Protein AF-A0A5B0PE51-F1 (afdb_monomer)

pLDDT: mean 70.7, std 23.45, range [30.67, 98.06]

Secondary structure (DSSP, 8-state):
--------------PPPPP---------------SPPPPPPPPPPPPTT---PPPPP-----------------------S------HHHHHHHTT---HHHHHHHHHHHHHHHHHHHHHHHHHHHHHHHHHHHHHHHHHHHHHHHHHHHHHHHHHHHHHHHHHHHHHHHHHHHHHHHTTSS--------PPPPP-TT----S-GGGHHHHHHHHHHHHHHHGGG-SSHHHHHHHHHTT-S-TTPPTT---HHHHHHHHHHHHHHHTTT--TTT-TTTSPP-SGGG-

Organism: NCBI:txid56615

Foldseek 3Di:
DDDDDDDPDPPPPDDDDDDPDDDDPPPDPDPPPDDDDDDDDDDDDDPPPDDDDDDDDDDDDDPDDDDDDDDDDDDDDDDDDDDDPCPPVNVCVVVVVDVVVVVVVVVVVVVVVVVVVVVVVVVVVVVVVVVVCVVVVVVVVVVVVVVVVVVVVVVVVVVVVVVVVVVVVVVVVVVVVVVPPDDDPPPLQQDLPDDDLQAADQPDPVCVVVNVVVLVVSCVVRVSSHPDLLSSVVSSLCRNADNPGHRPPDGPSNVVVLVQQLVQCVVVVHHSVPCNPPDDRPDPVSD

Mean predicted aligned error: 23.19 Å

Sequence (287 aa):
MSDSLSLLISTRMRLPSPTPTPPAQFLSPRPNYLLPSPSLPPLSPLPNDFQPRPIPPMSPTLLAAAMPYHSIPDTPNIIPATACDDGVSSLISHLGIENQSLNDTILSHAQKIANLEIQQRRYLKLFNDLKTLLPLSSEFMKVKTDANDQFLQLRNVIDSVNNSTNSRLDCVEGFVNHSITHLPVQPKSFWDPPYLSHIYFSGILSKTKEFCFSMRHSLEMHGENFLNKKRKVMWIAGYFRKPDGKLGDNCASYVWWRGLMAKNAHHQNLDPNTALSKAPFLLDELI

Solvent-accessible surface area (backbone atoms only — not comparable to full-atom values): 18560 Å² total; per-residue (Å²): 136,89,82,83,86,77,82,81,73,81,78,78,78,76,73,83,76,84,72,90,69,74,84,75,80,76,80,68,86,71,82,77,90,82,74,84,77,86,81,74,82,80,78,79,82,77,72,97,77,80,72,89,74,86,81,80,90,80,81,88,79,88,84,85,79,90,82,82,92,84,88,83,90,84,85,90,88,88,85,84,84,90,74,82,88,57,49,73,71,53,48,41,58,74,68,62,67,67,61,57,70,54,54,53,49,50,52,52,49,52,53,51,49,54,52,49,53,54,50,51,54,50,52,52,50,53,51,52,53,52,59,68,46,52,62,52,55,53,52,51,52,49,54,54,50,53,52,52,51,51,52,51,50,50,49,54,50,51,52,50,52,50,53,53,49,50,55,53,48,53,53,52,50,48,55,55,53,66,63,67,76,56,82,85,72,76,74,77,76,54,47,80,70,84,83,59,80,90,59,51,37,38,58,55,75,88,49,47,65,60,44,54,50,54,50,50,53,52,43,68,78,41,52,86,24,47,87,44,70,66,55,49,54,54,57,58,56,66,29,23,12,43,91,93,48,52,82,80,38,95,27,60,34,32,52,51,51,52,53,52,48,32,53,44,18,54,79,67,78,38,56,51,89,77,36,77,78,83,61,81,77,78,42,75,94,69,101

Structure (mmCIF, N/CA/C/O backbone):
data_AF-A0A5B0PE51-F1
#
_entry.id   AF-A0A5B0PE51-F1
#
loop_
_atom_site.group_PDB
_atom_site.id
_atom_site.type_symbol
_atom_site.label_atom_id
_atom_site.label_alt_id
_atom_site.label_comp_id
_atom_site.label_asym_id
_atom_site.label_entity_id
_atom_site.label_seq_id
_atom_site.pdbx_PDB_ins_code
_atom_site.Cartn_x
_atom_site.Cartn_y
_atom_site.Cartn_z
_atom_site.occupancy
_atom_site.B_iso_or_equiv
_atom_site.auth_seq_id
_atom_site.auth_comp_id
_atom_site.auth_asym_id
_atom_site.auth_atom_id
_atom_site.pdbx_PDB_model_num
ATOM 1 N N . MET A 1 1 ? 13.606 54.094 -26.748 1.00 39.97 1 MET A N 1
ATOM 2 C CA . MET A 1 1 ? 12.738 53.858 -25.580 1.00 39.97 1 MET A CA 1
ATOM 3 C C . MET A 1 1 ? 13.227 52.582 -24.940 1.00 39.97 1 MET A C 1
ATOM 5 O O . MET A 1 1 ? 13.068 51.510 -25.508 1.00 39.97 1 MET A O 1
ATOM 9 N N . SER A 1 2 ? 13.992 52.763 -23.872 1.00 39.47 2 SER A N 1
ATOM 10 C CA . SER A 1 2 ? 14.442 51.707 -22.975 1.00 39.47 2 SER A CA 1
ATOM 11 C C . SER A 1 2 ? 13.236 51.135 -22.238 1.00 39.47 2 SER A C 1
ATOM 13 O O . SER A 1 2 ? 12.313 51.894 -21.968 1.00 39.47 2 SER A O 1
ATOM 15 N N . ASP A 1 3 ? 13.235 49.827 -21.974 1.00 32.88 3 ASP A N 1
ATOM 16 C CA . ASP A 1 3 ? 13.020 49.275 -20.627 1.00 32.88 3 ASP A CA 1
ATOM 17 C C . ASP A 1 3 ? 13.125 47.740 -20.648 1.00 32.88 3 ASP A C 1
ATOM 19 O O . ASP A 1 3 ? 12.214 46.996 -20.997 1.00 32.88 3 ASP A O 1
ATOM 23 N N . SER A 1 4 ? 14.349 47.303 -20.353 1.00 33.56 4 SER A N 1
ATOM 24 C CA . SER A 1 4 ? 14.740 46.291 -19.371 1.00 33.56 4 SER A CA 1
ATOM 25 C C . SER A 1 4 ? 13.684 45.291 -18.874 1.00 33.56 4 SER A C 1
ATOM 27 O O . SER A 1 4 ? 12.821 45.600 -18.056 1.00 33.56 4 SER A O 1
ATOM 29 N N . LEU A 1 5 ? 13.887 44.030 -19.262 1.00 33.12 5 LEU A N 1
ATOM 30 C CA . LEU A 1 5 ? 13.365 42.842 -18.588 1.00 33.12 5 LEU A CA 1
ATOM 31 C C . LEU A 1 5 ? 14.063 42.661 -17.231 1.00 33.12 5 LEU A C 1
ATOM 33 O O . LEU A 1 5 ? 15.238 42.296 -17.165 1.00 33.12 5 LEU A O 1
ATOM 37 N N . SER A 1 6 ? 13.329 42.894 -16.147 1.00 34.00 6 SER A N 1
ATOM 38 C CA . SER A 1 6 ? 13.773 42.614 -14.781 1.00 34.00 6 SER A CA 1
ATOM 39 C C . SER A 1 6 ? 13.574 41.134 -14.445 1.00 34.00 6 SER A C 1
ATOM 41 O O . SER A 1 6 ? 12.453 40.626 -14.432 1.00 34.00 6 SER A O 1
ATOM 43 N N . LEU A 1 7 ? 14.683 40.453 -14.146 1.00 35.12 7 LEU A N 1
ATOM 44 C CA . LEU A 1 7 ? 14.741 39.129 -13.528 1.00 35.12 7 LEU A CA 1
ATOM 45 C C . LEU A 1 7 ? 13.942 39.103 -12.214 1.00 35.12 7 LEU A C 1
ATOM 47 O O . LEU A 1 7 ? 14.343 39.714 -11.225 1.00 35.12 7 LEU A O 1
ATOM 51 N N . LEU A 1 8 ? 12.858 38.326 -12.171 1.00 38.19 8 LEU A N 1
ATOM 52 C CA . LEU A 1 8 ? 12.248 37.895 -10.913 1.00 38.19 8 LEU A CA 1
ATOM 53 C C . LEU A 1 8 ? 13.115 36.787 -10.308 1.00 38.19 8 LEU A C 1
ATOM 55 O O . LEU A 1 8 ? 12.949 35.598 -10.573 1.00 38.19 8 LEU A O 1
ATOM 59 N N . ILE A 1 9 ? 14.081 37.221 -9.504 1.00 36.12 9 ILE A N 1
ATOM 60 C CA . ILE A 1 9 ? 14.819 36.387 -8.563 1.00 36.12 9 ILE A CA 1
ATOM 61 C C . ILE A 1 9 ? 13.781 35.762 -7.625 1.00 36.12 9 ILE A C 1
ATOM 63 O O . ILE A 1 9 ? 13.123 36.458 -6.855 1.00 36.12 9 ILE A O 1
ATOM 67 N N . SER A 1 10 ? 13.611 34.443 -7.717 1.00 34.19 10 SER A N 1
ATOM 68 C CA . SER A 1 10 ? 12.825 33.676 -6.756 1.00 34.19 10 SER A CA 1
ATOM 69 C C . SER A 1 10 ? 13.518 33.767 -5.398 1.00 34.19 10 SER A C 1
ATOM 71 O O . SER A 1 10 ? 14.565 33.159 -5.162 1.00 34.19 10 SER A O 1
ATOM 73 N N . THR A 1 11 ? 12.968 34.604 -4.522 1.00 39.28 11 THR A N 1
ATOM 74 C CA . THR A 1 11 ? 13.413 34.771 -3.143 1.00 39.28 11 THR A CA 1
ATOM 75 C C . THR A 1 11 ? 13.276 33.439 -2.415 1.00 39.28 11 THR A C 1
ATOM 77 O O . THR A 1 11 ? 12.193 33.031 -2.000 1.00 39.28 11 THR A O 1
ATOM 80 N N . ARG A 1 12 ? 14.409 32.756 -2.258 1.00 39.47 12 ARG A N 1
ATOM 81 C CA . ARG A 1 12 ? 14.604 31.619 -1.361 1.00 39.47 12 ARG A CA 1
ATOM 82 C C . ARG A 1 12 ? 14.190 32.035 0.053 1.00 39.47 12 ARG A C 1
ATOM 84 O O . ARG A 1 12 ? 14.967 32.679 0.754 1.00 39.47 12 ARG A O 1
ATOM 91 N N . MET A 1 13 ? 12.989 31.658 0.492 1.00 34.41 13 MET A N 1
ATOM 92 C CA . MET A 1 13 ? 12.668 31.671 1.919 1.00 34.41 13 MET A CA 1
ATOM 93 C C . MET A 1 13 ? 13.521 30.600 2.597 1.00 34.41 13 MET A C 1
ATOM 95 O O . MET A 1 13 ? 13.269 29.401 2.496 1.00 34.41 13 MET A O 1
ATOM 99 N N . ARG A 1 14 ? 14.594 31.051 3.242 1.00 36.94 14 ARG A N 1
ATOM 100 C CA . ARG A 1 14 ? 15.437 30.238 4.108 1.00 36.94 14 ARG A CA 1
ATOM 101 C C . ARG A 1 14 ? 14.642 29.992 5.391 1.00 36.94 14 ARG A C 1
ATOM 103 O O . ARG A 1 14 ? 14.543 30.887 6.225 1.00 36.94 14 ARG A O 1
ATOM 110 N N . LEU A 1 15 ? 14.040 28.810 5.521 1.00 40.59 15 LEU A N 1
ATOM 111 C CA . LEU A 1 15 ? 13.520 28.365 6.813 1.00 40.59 15 LEU A CA 1
ATOM 112 C C . LEU A 1 15 ? 14.680 28.329 7.825 1.00 40.59 15 LEU A C 1
ATOM 114 O O . LEU A 1 15 ? 15.774 27.877 7.466 1.00 40.59 15 LEU A O 1
ATOM 118 N N . PRO A 1 16 ? 14.483 28.817 9.061 1.00 38.09 16 PRO A N 1
ATOM 119 C CA . PRO A 1 16 ? 15.497 28.713 10.095 1.00 38.09 16 PRO A CA 1
ATOM 120 C C . PRO A 1 16 ? 15.743 27.235 10.411 1.00 38.09 16 PRO A C 1
ATOM 122 O O . PRO A 1 16 ? 14.822 26.477 10.707 1.00 38.09 16 PRO A O 1
ATOM 125 N N . SER A 1 17 ? 17.006 26.831 10.318 1.00 40.47 17 SER A N 1
ATOM 126 C CA . SER A 1 17 ? 17.513 25.546 10.793 1.00 40.47 17 SER A CA 1
ATOM 127 C C . SER A 1 17 ? 17.199 25.371 12.286 1.00 40.47 17 SER A C 1
ATOM 129 O O . SER A 1 17 ? 17.405 26.325 13.042 1.00 40.47 17 SER A O 1
ATOM 131 N N . PRO A 1 18 ? 16.738 24.191 12.740 1.00 40.00 18 PRO A N 1
ATOM 132 C CA . PRO A 1 18 ? 16.485 23.965 14.153 1.00 40.00 18 PRO A CA 1
ATOM 133 C C . PRO A 1 18 ? 17.814 23.938 14.912 1.00 40.00 18 PRO A C 1
ATOM 135 O O . PRO A 1 18 ? 18.681 23.098 14.674 1.00 40.00 18 PRO A O 1
ATOM 138 N N . THR A 1 19 ? 17.978 24.888 15.825 1.00 43.47 19 THR A N 1
ATOM 139 C CA . THR A 1 19 ? 19.047 24.911 16.824 1.00 43.47 19 THR A CA 1
ATOM 140 C C . THR A 1 19 ? 18.985 23.622 17.656 1.00 43.47 19 THR A C 1
ATOM 142 O O . THR A 1 19 ? 17.884 23.242 18.072 1.00 43.47 19 THR A O 1
ATOM 145 N N . PRO A 1 20 ? 20.114 22.945 17.948 1.00 39.53 20 PRO A N 1
ATOM 146 C CA . PRO A 1 20 ? 20.117 21.796 18.843 1.00 39.53 20 PRO A CA 1
ATOM 147 C C . PRO A 1 20 ? 19.716 22.285 20.232 1.00 39.53 20 PRO A C 1
ATOM 149 O O . PRO A 1 20 ? 20.480 22.938 20.942 1.00 39.53 20 PRO A O 1
ATOM 152 N N . THR A 1 21 ? 18.463 22.034 20.584 1.00 42.31 21 THR A N 1
ATOM 153 C CA . THR A 1 21 ? 17.929 22.368 21.898 1.00 42.31 21 THR A CA 1
ATOM 154 C C . THR A 1 21 ? 18.404 21.263 22.844 1.00 42.31 21 THR A C 1
ATOM 156 O O . THR A 1 21 ? 18.229 20.089 22.506 1.00 42.31 21 THR A O 1
ATOM 159 N N . PRO A 1 22 ? 19.030 21.574 23.995 1.00 45.19 22 PRO A N 1
ATOM 160 C CA . PRO A 1 22 ? 19.319 20.552 24.997 1.00 45.19 22 PRO A CA 1
ATOM 161 C C . PRO A 1 22 ? 17.998 19.887 25.411 1.00 45.19 22 PRO A C 1
ATOM 163 O O . PRO A 1 22 ? 16.952 20.538 25.324 1.00 45.19 22 PRO A O 1
ATOM 166 N N . PRO A 1 23 ? 18.005 18.606 25.823 1.00 39.94 23 PRO A N 1
ATOM 167 C CA . PRO A 1 23 ? 16.773 17.873 26.064 1.00 39.94 23 PRO A CA 1
ATOM 168 C C . PRO A 1 23 ? 15.952 18.621 27.110 1.00 39.94 23 PRO A C 1
ATOM 170 O O . PRO A 1 23 ? 16.340 18.717 28.276 1.00 39.94 23 PRO A O 1
ATOM 173 N N . ALA A 1 24 ? 14.825 19.182 26.670 1.00 36.84 24 ALA A N 1
ATOM 174 C CA . ALA A 1 24 ? 13.817 19.705 27.562 1.00 36.84 24 ALA A CA 1
ATOM 175 C C . ALA A 1 24 ? 13.413 18.544 28.468 1.00 36.84 24 ALA A C 1
ATOM 177 O O . ALA A 1 24 ? 12.908 17.520 28.003 1.00 36.84 24 ALA A O 1
ATOM 178 N N . GLN A 1 25 ? 13.710 18.683 29.757 1.00 37.38 25 GLN A N 1
ATOM 179 C CA . GLN A 1 25 ? 13.225 17.783 30.784 1.00 37.38 25 GLN A CA 1
ATOM 180 C C . GLN A 1 25 ? 11.702 17.872 30.754 1.00 37.38 25 GLN A C 1
ATOM 182 O O . GLN A 1 25 ? 11.103 18.783 31.321 1.00 37.38 25 GLN A O 1
ATOM 187 N N . PHE A 1 26 ? 11.076 16.946 30.031 1.00 32.38 26 PHE A N 1
ATOM 188 C CA . PHE A 1 26 ? 9.655 16.702 30.151 1.00 32.38 26 PHE A CA 1
ATOM 189 C C . PHE A 1 26 ? 9.411 16.301 31.601 1.00 32.38 26 PHE A C 1
ATOM 191 O O . PHE A 1 26 ? 9.742 15.195 32.032 1.00 32.38 26 PHE A O 1
ATOM 198 N N . LEU A 1 27 ? 8.871 17.245 32.365 1.00 33.56 27 LEU A N 1
ATOM 199 C CA . LEU A 1 27 ? 8.273 17.003 33.663 1.00 33.56 27 LEU A CA 1
ATOM 200 C C . LEU A 1 27 ? 7.054 16.106 33.438 1.00 33.56 27 LEU A C 1
ATOM 202 O O . LEU A 1 27 ? 5.925 16.567 33.298 1.00 33.56 27 LEU A O 1
ATOM 206 N N . SER A 1 28 ? 7.297 14.800 33.373 1.00 32.69 28 SER A N 1
ATOM 207 C CA . SER A 1 28 ? 6.281 13.797 33.658 1.00 32.69 28 SER A CA 1
ATOM 208 C C . SER A 1 28 ? 5.688 14.111 35.034 1.00 32.69 28 SER A C 1
ATOM 210 O O . SER A 1 28 ? 6.459 14.312 35.980 1.00 32.69 28 SER A O 1
ATOM 212 N N . PRO A 1 29 ? 4.359 14.114 35.216 1.00 36.16 29 PRO A N 1
ATOM 213 C CA . PRO A 1 29 ? 3.800 14.139 36.551 1.00 36.16 29 PRO A CA 1
ATOM 214 C C . PRO A 1 29 ? 4.074 12.769 37.179 1.00 36.16 29 PRO A C 1
ATOM 216 O O . PRO A 1 29 ? 3.333 11.808 36.983 1.00 36.16 29 PRO A O 1
ATOM 219 N N . ARG A 1 30 ? 5.187 12.652 37.910 1.00 38.75 30 ARG A N 1
ATOM 220 C CA . ARG A 1 30 ? 5.352 11.591 38.906 1.00 38.75 30 ARG A CA 1
ATOM 221 C C . ARG A 1 30 ? 4.272 11.813 39.971 1.00 38.75 30 ARG A C 1
ATOM 223 O O . ARG A 1 30 ? 4.205 12.920 40.506 1.00 38.75 30 ARG A O 1
ATOM 230 N N . PRO A 1 31 ? 3.449 10.813 40.322 1.00 38.47 31 PRO A N 1
ATOM 231 C CA . PRO A 1 31 ? 2.614 10.928 41.504 1.00 38.47 31 PRO A CA 1
ATOM 232 C C . PRO A 1 31 ? 3.534 10.987 42.728 1.00 38.47 31 PRO A C 1
ATOM 234 O O . PRO A 1 31 ? 4.235 10.026 43.049 1.00 38.47 31 PRO A O 1
ATOM 237 N N . ASN A 1 32 ? 3.561 12.148 43.381 1.00 34.94 32 ASN A N 1
ATOM 238 C CA . ASN A 1 32 ? 4.137 12.318 44.707 1.00 34.94 32 ASN A CA 1
ATOM 239 C C . ASN A 1 32 ? 3.304 11.492 45.695 1.00 34.94 32 ASN A C 1
ATOM 241 O O . ASN A 1 32 ? 2.287 11.954 46.208 1.00 34.94 32 ASN A O 1
ATOM 245 N N . TYR A 1 33 ? 3.729 10.262 45.970 1.00 38.53 33 TYR A N 1
ATOM 246 C CA . TYR A 1 33 ? 3.332 9.555 47.182 1.00 38.53 33 TYR A CA 1
ATOM 247 C C . TYR A 1 33 ? 4.081 10.208 48.335 1.00 38.53 33 TYR A C 1
ATOM 249 O O . TYR A 1 33 ? 5.187 9.770 48.609 1.00 38.53 33 TYR A O 1
ATOM 257 N N . LEU A 1 34 ? 3.559 11.305 48.894 1.00 41.34 34 LEU A N 1
ATOM 258 C CA . LEU A 1 34 ? 3.901 11.886 50.206 1.00 41.34 34 LEU A CA 1
ATOM 259 C C . LEU A 1 34 ? 3.268 13.288 50.304 1.00 41.34 34 LEU A C 1
ATOM 261 O O . LEU A 1 34 ? 3.958 14.296 50.231 1.00 41.34 34 LEU A O 1
ATOM 265 N N . LEU A 1 35 ? 1.945 13.363 50.456 1.00 35.78 35 LEU A N 1
ATOM 266 C CA . LEU A 1 35 ? 1.273 14.484 51.125 1.00 35.78 35 LEU A CA 1
ATOM 267 C C . LEU A 1 35 ? -0.022 13.956 51.781 1.00 35.78 35 LEU A C 1
ATOM 269 O O . LEU A 1 35 ? -0.616 13.011 51.255 1.00 35.78 35 LEU A O 1
ATOM 273 N N . PRO A 1 36 ? -0.423 14.488 52.949 1.00 38.69 36 PRO A N 1
ATOM 274 C CA . PRO A 1 36 ? -1.381 13.841 53.836 1.00 38.69 36 PRO A CA 1
ATOM 275 C C . PRO A 1 36 ? -2.821 13.981 53.332 1.00 38.69 36 PRO A C 1
ATOM 277 O O . PRO A 1 36 ? -3.218 15.021 52.809 1.00 38.69 36 PRO A O 1
ATOM 280 N N . SER A 1 37 ? -3.592 12.907 53.501 1.00 40.16 37 SER A N 1
ATOM 281 C CA . SER A 1 37 ? -5.004 12.792 53.133 1.00 40.16 37 SER A CA 1
ATOM 282 C C . SER A 1 37 ? -5.869 13.936 53.689 1.00 40.16 37 SER A C 1
ATOM 284 O O . SER A 1 37 ? -5.632 14.377 54.816 1.00 40.16 37 SER A O 1
ATOM 286 N N . PRO A 1 38 ? -6.929 14.366 52.977 1.00 41.03 38 PRO A N 1
ATOM 287 C CA . PRO A 1 38 ? -7.954 15.221 53.560 1.00 41.03 38 PRO A CA 1
ATOM 288 C C . PRO A 1 38 ? -8.674 14.455 54.678 1.00 41.03 38 PRO A C 1
ATOM 290 O O . PRO A 1 38 ? -9.162 13.340 54.485 1.00 41.03 38 PRO A O 1
ATOM 293 N N . SER A 1 39 ? -8.688 15.048 55.866 1.00 43.34 39 SER A N 1
ATOM 294 C CA . SER A 1 39 ? -9.338 14.536 57.066 1.00 43.34 39 SER A CA 1
ATOM 295 C C . SER A 1 39 ? -10.839 14.334 56.844 1.00 43.34 39 SER A C 1
ATOM 297 O O . SER A 1 39 ? -11.568 15.263 56.500 1.00 43.34 39 SER A O 1
ATOM 299 N N . LEU A 1 40 ? -11.311 13.108 57.079 1.00 43.09 40 LEU A N 1
ATOM 300 C CA . LEU A 1 40 ? -12.731 12.834 57.293 1.00 43.09 40 LEU A CA 1
ATOM 301 C C . LEU A 1 40 ? -13.175 13.498 58.612 1.00 43.09 40 LEU A C 1
ATOM 303 O O . LEU A 1 40 ? -12.377 13.554 59.553 1.00 43.09 40 LEU A O 1
ATOM 307 N N . PRO A 1 41 ? -14.424 13.988 58.721 1.00 45.69 41 PRO A N 1
ATOM 308 C CA . PRO A 1 41 ? -14.949 14.463 59.996 1.00 45.69 41 PRO A CA 1
ATOM 309 C C . PRO A 1 41 ? -14.927 13.319 61.028 1.00 45.69 41 PRO A C 1
ATOM 311 O O . PRO A 1 41 ? -15.145 12.161 60.656 1.00 45.69 41 PRO A O 1
ATOM 314 N N . PRO A 1 42 ? -14.649 13.602 62.313 1.00 45.09 42 PRO A N 1
ATOM 315 C CA . PRO A 1 42 ? -14.559 12.564 63.328 1.00 45.09 42 PRO A CA 1
ATOM 316 C C . PRO A 1 42 ? -15.918 11.884 63.511 1.00 45.09 42 PRO A C 1
ATOM 318 O O . PRO A 1 42 ? -16.950 12.543 63.645 1.00 45.09 42 PRO A O 1
ATOM 321 N N . LEU A 1 43 ? -15.898 10.549 63.527 1.00 43.78 43 LEU A N 1
ATOM 322 C CA . LEU A 1 43 ? -17.017 9.732 63.983 1.00 43.78 43 LEU A CA 1
ATOM 323 C C . LEU A 1 43 ? -17.394 10.181 65.400 1.00 43.78 43 LEU A C 1
ATOM 325 O O . LEU A 1 43 ? -16.531 10.302 66.271 1.00 43.78 43 LEU A O 1
ATOM 329 N N . SER A 1 44 ? -18.681 10.448 65.612 1.00 48.78 44 SER A N 1
ATOM 330 C CA . SER A 1 44 ? -19.249 10.735 66.928 1.00 48.78 44 SER A CA 1
ATOM 331 C C . SER A 1 44 ? -18.818 9.667 67.949 1.00 48.78 44 SER A C 1
ATOM 333 O O . SER A 1 44 ? -18.714 8.493 67.582 1.00 48.78 44 SER A O 1
ATOM 335 N N . PRO A 1 45 ? -18.558 10.032 69.217 1.00 49.16 45 PRO A N 1
ATOM 336 C CA . PRO A 1 45 ? -18.057 9.082 70.200 1.00 49.16 45 PRO A CA 1
ATOM 337 C C . PRO A 1 45 ? -19.087 7.982 70.483 1.00 49.16 45 PRO A C 1
ATOM 339 O O . PRO A 1 45 ? -20.271 8.245 70.697 1.00 49.16 45 PRO A O 1
ATOM 342 N N . LEU A 1 46 ? -18.595 6.744 70.484 1.00 51.56 46 LEU A N 1
ATOM 343 C CA . LEU A 1 46 ? -19.293 5.549 70.943 1.00 51.56 46 LEU A CA 1
ATOM 344 C C . LEU A 1 46 ? -19.760 5.758 72.402 1.00 51.56 46 LEU A C 1
ATOM 346 O O . LEU A 1 46 ? -18.932 6.131 73.236 1.00 51.56 46 LEU A O 1
ATOM 350 N N . PRO A 1 47 ? -21.041 5.526 72.748 1.00 48.44 47 PRO A N 1
ATOM 351 C CA . PRO A 1 47 ? -21.475 5.525 74.141 1.00 48.44 47 PRO A CA 1
ATOM 352 C C . PRO A 1 47 ? -20.723 4.443 74.926 1.00 48.44 47 PRO A C 1
ATOM 354 O O . PRO A 1 47 ? -20.596 3.310 74.461 1.00 48.44 47 PRO A O 1
ATOM 357 N N . ASN A 1 48 ? -20.247 4.799 76.118 1.00 50.16 48 ASN A N 1
ATOM 358 C CA . ASN A 1 48 ? -19.328 4.027 76.968 1.00 50.16 48 ASN A CA 1
ATOM 359 C C . ASN A 1 48 ? -19.874 2.690 77.530 1.00 50.16 48 ASN A C 1
ATOM 361 O O . ASN A 1 48 ? -19.214 2.083 78.367 1.00 50.16 48 ASN A O 1
ATOM 365 N N . ASP A 1 49 ? -21.025 2.198 77.060 1.00 49.72 49 ASP A N 1
ATOM 366 C CA . ASP A 1 49 ? -21.713 1.027 77.631 1.00 49.72 49 ASP A CA 1
ATOM 367 C C . ASP A 1 49 ? -21.715 -0.221 76.725 1.00 49.72 49 ASP A C 1
ATOM 369 O O . ASP A 1 49 ? -22.422 -1.196 76.986 1.00 49.72 49 ASP A O 1
ATOM 373 N N . PHE A 1 50 ? -20.894 -0.257 75.670 1.00 44.72 50 PHE A N 1
ATOM 374 C CA . PHE A 1 50 ? -20.703 -1.473 74.869 1.00 44.72 50 PHE A CA 1
ATOM 375 C C . PHE A 1 50 ? -19.649 -2.404 75.492 1.00 44.72 50 PHE A C 1
ATOM 377 O O . PHE A 1 50 ? -18.492 -2.434 75.079 1.00 44.72 50 PHE A O 1
ATOM 384 N N . GLN A 1 51 ? -20.064 -3.227 76.456 1.00 49.22 51 GLN A N 1
ATOM 385 C CA . GLN A 1 51 ? -19.367 -4.482 76.757 1.00 49.22 51 GLN A CA 1
ATOM 386 C C . GLN A 1 51 ? -19.976 -5.619 75.916 1.00 49.22 51 GLN A C 1
ATOM 388 O O . GLN A 1 51 ? -21.159 -5.927 76.085 1.00 49.22 51 GLN A O 1
ATOM 393 N N . PRO A 1 52 ? -19.217 -6.292 75.028 1.00 44.47 52 PRO A N 1
ATOM 394 C CA . PRO A 1 52 ? -19.719 -7.472 74.337 1.00 44.47 52 PRO A CA 1
ATOM 395 C C . PRO A 1 52 ? -19.858 -8.625 75.339 1.00 44.47 52 PRO A C 1
ATOM 397 O O . PRO A 1 52 ? -18.870 -9.188 75.808 1.00 44.47 52 PRO A O 1
ATOM 400 N N . ARG A 1 53 ? -21.100 -8.979 75.685 1.00 50.03 53 ARG A N 1
ATOM 401 C CA . ARG A 1 53 ? -21.396 -10.180 76.474 1.00 50.03 53 ARG A CA 1
ATOM 402 C C . ARG A 1 53 ? -21.352 -11.412 75.551 1.00 50.03 53 ARG A C 1
ATOM 404 O O . ARG A 1 53 ? -21.946 -11.354 74.473 1.00 50.03 53 ARG A O 1
ATOM 411 N N . PRO A 1 54 ? -20.698 -12.524 75.934 1.00 45.91 54 PRO A N 1
ATOM 412 C CA . PRO A 1 54 ? -20.722 -13.758 75.149 1.00 45.91 54 PRO A CA 1
ATOM 413 C C . PRO A 1 54 ? -22.149 -14.313 75.038 1.00 45.91 54 PRO A C 1
ATOM 415 O O . PRO A 1 54 ? -22.852 -14.427 76.043 1.00 45.91 54 PRO A O 1
ATOM 418 N N . ILE A 1 55 ? -22.572 -14.665 73.824 1.00 48.28 55 ILE A N 1
ATOM 419 C CA . ILE A 1 55 ? -23.863 -15.313 73.553 1.00 48.28 55 ILE A CA 1
ATOM 420 C C . ILE A 1 55 ? -23.692 -16.827 73.787 1.00 48.28 55 ILE A C 1
ATOM 422 O O . ILE A 1 55 ? -22.804 -17.416 73.166 1.00 48.28 55 ILE A O 1
ATOM 426 N N . PRO A 1 56 ? -24.493 -17.488 74.648 1.00 42.94 56 PRO A N 1
ATOM 427 C CA . PRO A 1 56 ? -24.471 -18.944 74.755 1.00 42.94 56 PRO A CA 1
ATOM 428 C C . PRO A 1 56 ? -25.118 -19.587 73.510 1.00 42.94 56 PRO A C 1
ATOM 430 O O . PRO A 1 56 ? -26.083 -19.039 72.972 1.00 42.94 56 PRO A O 1
ATOM 433 N N . PRO A 1 57 ? -24.622 -20.744 73.036 1.00 41.78 57 PRO A N 1
ATOM 434 C CA . PRO A 1 57 ? -25.154 -21.395 71.845 1.00 41.78 57 PRO A CA 1
ATOM 435 C C . PRO A 1 57 ? -26.529 -22.005 72.141 1.00 41.78 57 PRO A C 1
ATOM 437 O O . PRO A 1 57 ? -26.656 -22.864 73.010 1.00 41.78 57 PRO A O 1
ATOM 440 N N . MET A 1 58 ? -27.561 -21.586 71.406 1.00 34.75 58 MET A N 1
ATOM 441 C CA . MET A 1 58 ? -28.881 -22.217 71.442 1.00 34.75 58 MET A CA 1
ATOM 442 C C . MET A 1 58 ? -29.138 -22.902 70.098 1.00 34.75 58 MET A C 1
ATOM 444 O O . MET A 1 58 ? -29.380 -22.256 69.081 1.00 34.75 58 MET A O 1
ATOM 448 N N . SER A 1 59 ? -29.038 -24.229 70.096 1.00 41.66 59 SER A N 1
ATOM 449 C CA . SER A 1 59 ? -29.519 -25.093 69.016 1.00 41.66 59 SER A CA 1
ATOM 450 C C . SER A 1 59 ? -31.003 -25.410 69.250 1.00 41.66 59 SER A C 1
ATOM 452 O O . SER A 1 59 ? -31.356 -25.734 70.384 1.00 41.66 59 SER A O 1
ATOM 454 N N . PRO A 1 60 ? -31.881 -25.383 68.230 1.00 40.38 60 PRO A N 1
ATOM 455 C CA . PRO A 1 60 ? -33.226 -25.923 68.354 1.00 40.38 60 PRO A CA 1
ATOM 456 C C . PRO A 1 60 ? -33.224 -27.389 67.897 1.00 40.38 60 PRO A C 1
ATOM 458 O O . PRO A 1 60 ? -33.087 -27.674 66.708 1.00 40.38 60 PRO A O 1
ATOM 461 N N . THR A 1 61 ? -33.391 -28.329 68.827 1.00 39.56 61 THR A N 1
ATOM 462 C CA . THR A 1 61 ? -33.749 -29.713 68.485 1.00 39.56 61 THR A CA 1
ATOM 463 C C . THR A 1 61 ? -35.267 -29.833 68.534 1.00 39.56 61 THR A C 1
ATOM 465 O O . THR A 1 61 ? -35.879 -29.649 69.584 1.00 39.56 61 THR A O 1
ATOM 468 N N . LEU A 1 62 ? -35.868 -30.120 67.378 1.00 38.69 62 LEU A N 1
ATOM 469 C CA . LEU A 1 62 ? -37.281 -30.451 67.224 1.00 38.69 62 LEU A CA 1
ATOM 470 C C . LEU A 1 62 ? -37.634 -31.674 68.080 1.00 38.69 62 LEU A C 1
ATOM 472 O O . LEU A 1 62 ? -37.183 -32.780 67.789 1.00 38.69 62 LEU A O 1
ATOM 476 N N . LEU A 1 63 ? -38.470 -31.487 69.101 1.00 35.09 63 LEU A N 1
ATOM 477 C CA . LEU A 1 63 ? -39.102 -32.583 69.831 1.00 35.09 63 LEU A CA 1
ATOM 478 C C . LEU A 1 63 ? -40.533 -32.756 69.314 1.00 35.09 63 LEU A C 1
ATOM 480 O O . LEU A 1 63 ? -41.492 -32.232 69.872 1.00 35.09 63 LEU A O 1
ATOM 484 N N . ALA A 1 64 ? -40.653 -33.478 68.203 1.00 35.50 64 ALA A N 1
ATOM 485 C CA . ALA A 1 64 ? -41.906 -34.061 67.754 1.00 35.50 64 ALA A CA 1
ATOM 486 C C . ALA A 1 64 ? -41.924 -35.531 68.191 1.00 35.50 64 ALA A C 1
ATOM 488 O O . ALA A 1 64 ? -41.284 -36.355 67.549 1.00 35.50 64 ALA A O 1
ATOM 489 N N . ALA A 1 65 ? -42.630 -35.855 69.277 1.00 32.66 65 ALA A N 1
ATOM 490 C CA . ALA A 1 65 ? -43.205 -37.185 69.492 1.00 32.66 65 ALA A CA 1
ATOM 491 C C . ALA A 1 65 ? -44.166 -37.201 70.692 1.00 32.66 65 ALA A C 1
ATOM 493 O O . ALA A 1 65 ? -43.768 -36.936 71.820 1.00 32.66 65 ALA A O 1
ATOM 494 N N . ALA A 1 66 ? -45.397 -37.621 70.386 1.00 35.25 66 ALA A N 1
ATOM 495 C CA . ALA A 1 66 ? -46.356 -38.318 71.240 1.00 35.25 66 ALA A CA 1
ATOM 496 C C . ALA A 1 66 ? -46.968 -37.570 72.437 1.00 35.25 66 ALA A C 1
ATOM 498 O O . ALA A 1 66 ? -46.415 -37.600 73.525 1.00 35.25 66 ALA A O 1
ATOM 499 N N . MET A 1 67 ? -48.201 -37.074 72.264 1.00 35.25 67 MET A N 1
AT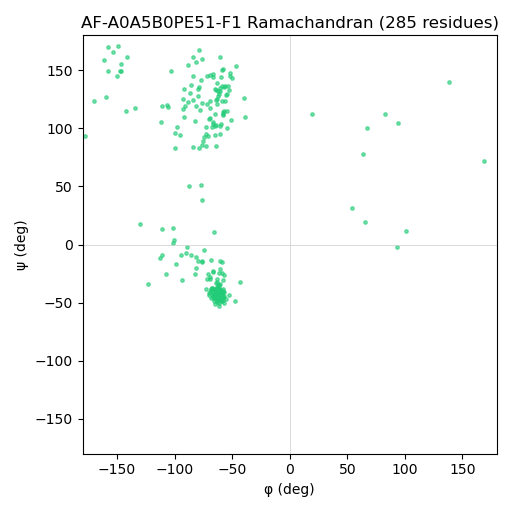OM 500 C CA . MET A 1 67 ? -49.309 -37.377 73.188 1.00 35.25 67 MET A CA 1
ATOM 501 C C . MET A 1 67 ? -50.649 -37.436 72.418 1.00 35.25 67 MET A C 1
ATOM 503 O O . MET A 1 67 ? -50.770 -36.797 71.371 1.00 35.25 67 MET A O 1
ATOM 507 N N . PRO A 1 68 ? -51.624 -38.252 72.865 1.00 37.47 68 PRO A N 1
ATOM 508 C CA . PRO A 1 68 ? -52.700 -38.782 72.031 1.00 37.47 68 PRO A CA 1
ATOM 509 C C . PRO A 1 68 ? -53.883 -37.822 71.886 1.00 37.47 68 PRO A C 1
ATOM 511 O O . PRO A 1 68 ? -54.292 -37.160 72.837 1.00 37.47 68 PRO A O 1
ATOM 514 N N . TYR A 1 69 ? -54.483 -37.841 70.698 1.00 30.67 69 TYR A N 1
ATOM 515 C CA . TYR A 1 69 ? -55.775 -37.235 70.394 1.00 30.67 69 TYR A CA 1
ATOM 516 C C . TYR A 1 69 ? -56.874 -37.779 71.329 1.00 30.67 69 TYR A C 1
ATOM 518 O O . TYR A 1 69 ? -57.117 -38.984 71.374 1.00 30.67 69 TYR A O 1
ATOM 526 N N . HIS A 1 70 ? -57.562 -36.891 72.048 1.00 32.38 70 HIS A N 1
ATOM 527 C CA . HIS A 1 70 ? -58.927 -37.120 72.526 1.00 32.38 70 HIS A CA 1
ATOM 528 C C . HIS A 1 70 ? -59.864 -36.265 71.678 1.00 32.38 70 HIS A C 1
ATOM 530 O O . HIS A 1 70 ? -59.726 -35.047 71.606 1.00 32.38 70 HIS A O 1
ATOM 536 N N . SER A 1 71 ? -60.789 -36.933 71.003 1.00 33.59 71 SER A N 1
ATOM 537 C CA . SER A 1 71 ? -61.788 -36.361 70.109 1.00 33.59 71 SER A CA 1
ATOM 538 C C . SER A 1 71 ? -63.165 -36.501 70.737 1.00 33.59 71 SER A C 1
ATOM 540 O O . SER A 1 71 ? -63.574 -37.641 70.910 1.00 33.59 71 SER A O 1
ATOM 542 N N . ILE A 1 72 ? -63.885 -35.408 71.010 1.00 38.78 72 ILE A N 1
ATOM 543 C CA . ILE A 1 72 ? -65.366 -35.332 70.975 1.00 38.78 72 ILE A CA 1
ATOM 544 C C . ILE A 1 72 ? -65.741 -33.834 70.790 1.00 38.78 72 ILE A C 1
ATOM 546 O O . ILE A 1 72 ? -64.951 -32.999 71.243 1.00 38.78 72 ILE A O 1
ATOM 550 N N . PRO A 1 73 ? -66.860 -33.447 70.127 1.00 42.75 73 PRO A N 1
ATOM 551 C CA . PRO A 1 73 ? -68.204 -33.630 70.704 1.00 42.75 73 PRO A CA 1
ATOM 552 C C . PRO A 1 73 ? -69.343 -33.905 69.692 1.00 42.75 73 PRO A C 1
ATOM 554 O O . PRO A 1 73 ? -69.359 -33.337 68.610 1.00 42.75 73 PRO A O 1
ATOM 557 N N . ASP A 1 74 ? -70.360 -34.662 70.112 1.00 31.59 74 ASP A N 1
ATOM 558 C CA . ASP A 1 74 ? -71.746 -34.492 69.643 1.00 31.59 74 ASP A CA 1
ATOM 559 C C . ASP A 1 74 ? -72.670 -34.534 70.880 1.00 31.59 74 ASP A C 1
ATOM 561 O O . ASP A 1 74 ? -72.685 -35.502 71.642 1.00 31.59 74 ASP A O 1
ATOM 565 N N . THR A 1 75 ? -73.371 -33.429 71.130 1.00 38.50 75 THR A N 1
ATOM 566 C CA . THR A 1 75 ? -74.397 -33.193 72.173 1.00 38.50 75 THR A CA 1
ATOM 567 C C . THR A 1 75 ? -75.754 -33.815 71.758 1.00 38.50 75 THR A C 1
ATOM 569 O O . THR A 1 75 ? -75.873 -34.149 70.579 1.00 38.50 75 THR A O 1
ATOM 572 N N . PRO A 1 76 ? -76.811 -33.968 72.614 1.00 54.25 76 PRO A N 1
ATOM 573 C CA . PRO A 1 76 ? -77.237 -33.015 73.661 1.00 54.25 76 PRO A CA 1
ATOM 574 C C . PRO A 1 76 ? -77.906 -33.587 74.944 1.00 54.25 76 PRO A C 1
ATOM 576 O O . PRO A 1 76 ? -78.337 -34.734 75.003 1.00 54.25 76 PRO A O 1
ATOM 579 N N . ASN A 1 77 ? -78.097 -32.711 75.944 1.00 33.75 77 ASN A N 1
ATOM 580 C CA . ASN A 1 77 ? -79.412 -32.245 76.440 1.00 33.75 77 ASN A CA 1
ATOM 581 C C . ASN A 1 77 ? -79.558 -32.134 77.983 1.00 33.75 77 ASN A C 1
ATOM 583 O O . ASN A 1 77 ? -79.211 -33.045 78.727 1.00 33.75 77 ASN A O 1
ATOM 587 N N . ILE A 1 78 ? -80.243 -31.046 78.378 1.00 35.16 78 ILE A N 1
ATOM 588 C CA . ILE A 1 78 ? -80.965 -30.759 79.640 1.00 35.16 78 ILE A CA 1
ATOM 589 C C . ILE A 1 78 ? -80.190 -30.007 80.752 1.00 35.16 78 ILE A C 1
ATOM 591 O O . ILE A 1 78 ? -79.380 -30.554 81.490 1.00 35.16 78 ILE A O 1
ATOM 595 N N . ILE A 1 79 ? -80.539 -28.719 80.871 1.00 41.28 79 ILE A N 1
ATOM 596 C CA . ILE A 1 79 ? -80.132 -27.698 81.860 1.00 41.28 79 ILE A CA 1
ATOM 597 C C . ILE A 1 79 ? -80.986 -27.873 83.145 1.00 41.28 79 ILE A C 1
ATOM 599 O O . ILE A 1 79 ? -82.114 -28.364 83.040 1.00 41.28 79 ILE A O 1
ATOM 603 N N . PRO A 1 80 ? -80.552 -27.421 84.342 1.00 41.78 80 PRO A N 1
ATOM 604 C CA . PRO A 1 80 ? -81.002 -26.084 84.745 1.00 41.78 80 PRO A CA 1
ATOM 605 C C . PRO A 1 80 ? -79.998 -25.269 85.588 1.00 41.78 80 PRO A C 1
ATOM 607 O O . PRO A 1 80 ? -79.219 -25.798 86.371 1.00 41.78 80 PRO A O 1
ATOM 610 N N . ALA A 1 81 ? -80.188 -23.952 85.493 1.00 37.19 81 ALA A N 1
ATOM 611 C CA . ALA A 1 81 ? -79.844 -22.926 86.475 1.00 37.19 81 ALA A CA 1
ATOM 612 C C . ALA A 1 81 ? -78.393 -22.398 86.514 1.00 37.19 81 ALA A C 1
ATOM 614 O O . ALA A 1 81 ? -77.455 -23.035 86.979 1.00 37.19 81 ALA A O 1
ATOM 615 N N . THR A 1 82 ? -78.303 -21.121 86.124 1.00 42.38 82 THR A N 1
ATOM 616 C CA . THR A 1 82 ? -77.371 -20.104 86.637 1.00 42.38 82 THR A CA 1
ATOM 617 C C . THR A 1 82 ? -75.879 -20.343 86.417 1.00 42.38 82 THR A C 1
ATOM 619 O O . THR A 1 82 ? -75.148 -20.622 87.358 1.00 42.38 82 THR A O 1
ATOM 622 N N . ALA A 1 83 ? -75.398 -20.090 85.204 1.00 38.66 83 ALA A N 1
ATOM 623 C CA . ALA A 1 83 ? -74.068 -19.522 85.002 1.00 38.66 83 ALA A CA 1
ATOM 624 C C . ALA A 1 83 ? -74.024 -18.896 83.610 1.00 38.66 83 ALA A C 1
ATOM 626 O O . ALA A 1 83 ? -74.407 -19.538 82.637 1.00 38.66 83 ALA A O 1
ATOM 627 N N . CYS A 1 84 ? -73.618 -17.630 83.545 1.00 44.91 84 CYS A N 1
ATOM 628 C CA . CYS A 1 84 ? -73.270 -16.931 82.317 1.00 44.91 84 CYS A CA 1
ATOM 629 C C . CYS A 1 84 ? -72.490 -17.844 81.366 1.00 44.91 84 CYS A C 1
ATOM 631 O O . CYS A 1 84 ? -71.409 -18.309 81.719 1.00 44.91 84 CYS A O 1
ATOM 633 N N . ASP A 1 85 ? -72.972 -17.974 80.134 1.00 46.50 85 ASP A N 1
ATOM 634 C CA . ASP A 1 85 ? -72.181 -18.436 78.988 1.00 46.50 85 ASP A CA 1
ATOM 635 C C . ASP A 1 85 ? -71.256 -17.302 78.483 1.00 46.50 85 ASP A C 1
ATOM 637 O O . ASP A 1 85 ? -71.031 -17.108 77.289 1.00 46.50 85 ASP A O 1
ATOM 641 N N . ASP A 1 86 ? -70.701 -16.522 79.416 1.00 56.03 86 ASP A N 1
ATOM 642 C CA . ASP A 1 86 ? -69.562 -15.656 79.151 1.00 56.03 86 ASP A CA 1
ATOM 643 C C . ASP A 1 86 ? -68.339 -16.564 79.154 1.00 56.03 86 ASP A C 1
ATOM 645 O O . ASP A 1 86 ? -67.657 -16.736 80.167 1.00 56.03 86 ASP A O 1
ATOM 649 N N . GLY A 1 87 ? -68.098 -17.207 78.007 1.00 64.62 87 GLY A N 1
ATOM 650 C CA . GLY A 1 87 ? -66.910 -18.021 77.780 1.00 64.62 87 GLY A CA 1
ATOM 651 C C . GLY A 1 87 ? -65.658 -17.277 78.241 1.00 64.62 87 GLY A C 1
ATOM 652 O O . GLY A 1 87 ? -65.632 -16.050 78.262 1.00 64.62 87 GLY A O 1
ATOM 653 N N . VAL A 1 88 ? -64.610 -18.010 78.615 1.00 63.78 88 VAL A N 1
ATOM 654 C CA . VAL A 1 88 ? -63.361 -17.469 79.192 1.00 63.78 88 VAL A CA 1
ATOM 655 C C . VAL A 1 88 ? -62.857 -16.201 78.470 1.00 63.78 88 VAL A C 1
ATOM 657 O O . VAL A 1 88 ? -62.342 -15.289 79.107 1.00 63.78 88 VAL A O 1
ATOM 660 N N . SER A 1 89 ? -63.089 -16.093 77.159 1.00 63.66 89 SER A N 1
ATOM 661 C CA . SER A 1 89 ? -62.852 -14.898 76.340 1.00 63.66 89 SER A CA 1
ATOM 662 C C . SER A 1 89 ? -63.661 -13.644 76.742 1.00 63.66 89 SER A C 1
ATOM 664 O O . SER A 1 89 ? -63.074 -12.569 76.802 1.00 63.66 89 SER A O 1
ATOM 666 N N . SER A 1 90 ? -64.958 -13.762 77.052 1.00 66.12 90 SER A N 1
ATOM 667 C CA . SER A 1 90 ? -65.827 -12.674 77.542 1.00 66.12 90 SER A CA 1
ATOM 668 C C . SER A 1 90 ? -65.437 -12.225 78.956 1.00 66.12 90 SER A C 1
ATOM 670 O O . SER A 1 90 ? -65.362 -11.027 79.238 1.00 66.12 90 SER A O 1
ATOM 672 N N . LEU A 1 91 ? -65.076 -13.174 79.831 1.00 64.31 91 LEU A N 1
ATOM 673 C CA . LEU A 1 91 ? -64.618 -12.877 81.193 1.00 64.31 91 LEU A CA 1
ATOM 674 C C . LEU A 1 91 ? -63.281 -12.115 81.191 1.00 64.31 91 LEU A C 1
ATOM 676 O O . LEU A 1 91 ? -63.118 -11.139 81.918 1.00 64.31 91 LEU A O 1
ATOM 680 N N . ILE A 1 92 ? -62.337 -12.528 80.337 1.00 65.31 92 ILE A N 1
ATOM 681 C CA . ILE A 1 92 ? -61.034 -11.867 80.163 1.00 65.31 92 ILE A CA 1
ATOM 682 C C . ILE A 1 92 ? -61.197 -10.477 79.530 1.00 65.31 92 ILE A C 1
ATOM 684 O O . ILE A 1 92 ? -60.512 -9.544 79.957 1.00 65.31 92 ILE A O 1
ATOM 688 N N . SER A 1 93 ? -62.130 -10.303 78.583 1.00 65.94 93 SER A N 1
ATOM 689 C CA . SER A 1 93 ? -62.451 -8.976 78.042 1.00 65.94 93 SER A CA 1
ATOM 690 C C . SER A 1 93 ? -63.124 -8.064 79.075 1.00 65.94 93 SER A C 1
ATOM 692 O O . SER A 1 93 ? -62.785 -6.886 79.146 1.00 65.94 93 SER A O 1
ATOM 694 N N . HIS A 1 94 ? -64.003 -8.595 79.938 1.00 56.84 94 HIS A N 1
ATOM 695 C CA . HIS A 1 94 ? -64.614 -7.839 81.044 1.00 56.84 94 HIS A CA 1
ATOM 696 C C . HIS A 1 94 ? -63.605 -7.475 82.147 1.00 56.84 94 HIS A C 1
ATOM 698 O O . HIS A 1 94 ? -63.747 -6.441 82.794 1.00 56.84 94 HIS A O 1
ATOM 704 N N . LEU A 1 95 ? -62.568 -8.296 82.346 1.00 61.88 95 LEU A N 1
ATOM 705 C CA . LEU A 1 95 ? -61.444 -8.029 83.250 1.00 61.88 95 LEU A CA 1
ATOM 706 C C . LEU A 1 95 ? -60.451 -6.987 82.697 1.00 61.88 95 LEU A C 1
ATOM 708 O O . LEU A 1 95 ? -59.512 -6.620 83.402 1.00 61.88 95 LEU A O 1
ATOM 712 N N . GLY A 1 96 ? -60.631 -6.508 81.459 1.00 56.09 96 GLY A N 1
ATOM 713 C CA . GLY A 1 96 ? -59.750 -5.513 80.840 1.00 56.09 96 GLY A CA 1
ATOM 714 C C . GLY A 1 96 ? -58.324 -6.017 80.594 1.00 56.09 96 GLY A C 1
ATOM 715 O O . GLY A 1 96 ? -57.408 -5.214 80.427 1.00 56.09 96 GLY A O 1
ATOM 716 N N . ILE A 1 97 ? -58.115 -7.338 80.572 1.00 60.94 97 ILE A N 1
ATOM 717 C CA . ILE A 1 97 ? -56.808 -7.964 80.324 1.00 60.94 97 ILE A CA 1
ATOM 718 C C . ILE A 1 97 ? -56.635 -8.130 78.805 1.00 60.94 97 ILE A C 1
ATOM 720 O O . ILE A 1 97 ? -56.346 -9.210 78.292 1.00 60.94 97 ILE A O 1
ATOM 724 N N . GLU A 1 98 ? -56.852 -7.057 78.047 1.00 62.22 98 GLU A N 1
ATOM 725 C CA . GLU A 1 98 ? -56.382 -6.995 76.668 1.00 62.22 98 GLU A CA 1
ATOM 726 C C . GLU A 1 98 ? -54.886 -6.689 76.698 1.00 62.22 98 GLU A C 1
ATOM 728 O O . GLU A 1 98 ? -54.443 -5.626 77.131 1.00 62.22 98 GLU A O 1
ATOM 733 N N . ASN A 1 99 ? -54.078 -7.630 76.213 1.00 67.31 99 ASN A N 1
ATOM 734 C CA . ASN A 1 99 ? -52.638 -7.448 76.024 1.00 67.31 99 ASN A CA 1
ATOM 735 C C . ASN A 1 99 ? -52.365 -6.595 74.765 1.00 67.31 99 ASN A C 1
ATOM 737 O O . ASN A 1 99 ? -51.597 -6.981 73.884 1.00 67.31 99 ASN A O 1
ATOM 741 N N . GLN A 1 100 ? -53.018 -5.434 74.659 1.00 73.31 100 GLN A N 1
ATOM 742 C CA . GLN A 1 100 ? -52.916 -4.507 73.526 1.00 73.31 100 GLN A CA 1
ATOM 743 C C . GLN A 1 100 ? -51.450 -4.154 73.234 1.00 73.31 100 GLN A C 1
ATOM 745 O O . GLN A 1 100 ? -50.993 -4.241 72.098 1.00 73.31 100 GLN A O 1
ATOM 750 N N . SER A 1 101 ? -50.677 -3.888 74.290 1.00 78.69 101 SER A N 1
ATOM 751 C CA . SER A 1 101 ? -49.242 -3.602 74.208 1.00 78.69 101 SER A CA 1
ATOM 752 C C . SER A 1 101 ? -48.415 -4.768 73.651 1.00 78.69 101 SER A C 1
ATOM 754 O O . SER A 1 101 ? -47.445 -4.543 72.923 1.00 78.69 101 SER A O 1
ATOM 756 N N . LEU A 1 102 ? -48.790 -6.017 73.950 1.00 82.81 102 LEU A N 1
ATOM 757 C CA . LEU A 1 102 ? -48.149 -7.211 73.394 1.00 82.81 102 LEU A CA 1
ATOM 758 C C . LEU A 1 102 ? -48.444 -7.324 71.895 1.00 82.81 102 LEU A C 1
ATOM 760 O O . LEU A 1 102 ? -47.525 -7.556 71.115 1.00 82.81 102 LEU A O 1
ATOM 764 N N . ASN A 1 103 ? -49.701 -7.131 71.489 1.00 85.25 103 ASN A N 1
ATOM 765 C CA . ASN A 1 103 ? -50.115 -7.202 70.087 1.00 85.25 103 ASN A CA 1
ATOM 766 C C . ASN A 1 103 ? -49.433 -6.116 69.242 1.00 85.25 103 ASN A C 1
ATOM 768 O O . ASN A 1 103 ? -48.913 -6.418 68.167 1.00 85.25 103 ASN A O 1
ATOM 772 N N . ASP A 1 104 ? -49.334 -4.892 69.764 1.00 86.44 104 ASP A N 1
ATOM 773 C CA . ASP A 1 104 ? -48.595 -3.793 69.132 1.00 86.44 104 ASP A CA 1
ATOM 774 C C . ASP A 1 104 ? -47.097 -4.117 69.002 1.00 86.44 104 ASP A C 1
ATOM 776 O O . ASP A 1 104 ? -46.470 -3.850 67.972 1.00 86.44 104 ASP A O 1
ATOM 780 N N . THR A 1 105 ? -46.518 -4.762 70.020 1.00 89.88 105 THR A N 1
ATOM 781 C CA . THR A 1 105 ? -45.117 -5.208 69.997 1.00 89.88 105 THR A CA 1
ATOM 782 C C . THR A 1 105 ? -44.897 -6.314 68.963 1.00 89.88 105 THR A C 1
ATOM 784 O O . THR A 1 105 ? -43.937 -6.259 68.193 1.00 89.88 105 THR A O 1
ATOM 787 N N . ILE A 1 106 ? -45.801 -7.296 68.891 1.00 92.38 106 ILE A N 1
ATOM 788 C CA . ILE A 1 106 ? -45.764 -8.382 67.903 1.00 92.38 106 ILE A CA 1
ATOM 789 C C . ILE A 1 106 ? -45.883 -7.813 66.487 1.00 92.38 106 ILE A C 1
ATOM 791 O O . ILE A 1 106 ? -45.108 -8.198 65.610 1.00 92.38 106 ILE A O 1
ATOM 795 N N . LEU A 1 107 ? -46.792 -6.862 66.262 1.00 93.88 107 LEU A N 1
ATOM 796 C CA . LEU A 1 107 ? -46.963 -6.208 64.967 1.00 93.88 107 LEU A CA 1
ATOM 797 C C . LEU A 1 107 ? -45.710 -5.419 64.563 1.00 93.88 107 LEU A C 1
ATOM 799 O O . LEU A 1 107 ? -45.235 -5.552 63.434 1.00 93.88 107 LEU A O 1
ATOM 803 N N . SER A 1 108 ? -45.131 -4.654 65.491 1.00 94.06 108 SER A N 1
ATOM 804 C CA . SER A 1 108 ? -43.872 -3.926 65.286 1.00 94.06 108 SER A CA 1
ATOM 805 C C . SER A 1 108 ? -42.718 -4.871 64.930 1.00 94.06 108 SER A C 1
ATOM 807 O O . SER A 1 108 ? -41.964 -4.630 63.983 1.00 94.06 108 SER A O 1
ATOM 809 N N . HIS A 1 109 ? -42.610 -6.006 65.626 1.00 96.50 109 HIS A N 1
ATOM 810 C CA . HIS A 1 109 ? -41.612 -7.032 65.331 1.00 96.50 109 HIS A CA 1
ATOM 811 C C . HIS A 1 109 ? -41.836 -7.661 63.952 1.00 96.50 109 HIS A C 1
ATOM 813 O O . HIS A 1 109 ? -40.884 -7.773 63.180 1.00 96.50 109 HIS A O 1
ATOM 819 N N . ALA A 1 110 ? -43.076 -8.010 63.605 1.00 95.56 110 ALA A N 1
ATOM 820 C CA . ALA A 1 110 ? -43.423 -8.567 62.300 1.00 95.56 110 ALA A CA 1
ATOM 821 C C . ALA A 1 110 ? -43.078 -7.600 61.155 1.00 95.56 110 ALA A C 1
ATOM 823 O O . ALA A 1 110 ? -42.470 -8.003 60.162 1.00 95.56 110 ALA A O 1
ATOM 824 N N . GLN A 1 111 ? -43.369 -6.306 61.316 1.00 96.81 111 GLN A N 1
ATOM 825 C CA . GLN A 1 111 ? -42.974 -5.271 60.355 1.00 96.81 111 GLN A CA 1
ATOM 826 C C . GLN A 1 111 ? -41.452 -5.155 60.230 1.00 96.81 111 GLN A C 1
ATOM 828 O O . GLN A 1 111 ? -40.919 -5.048 59.124 1.00 96.81 111 GLN A O 1
ATOM 833 N N . LYS A 1 112 ? -40.727 -5.205 61.352 1.00 97.38 112 LYS A N 1
ATOM 834 C CA . LYS A 1 112 ? -39.262 -5.152 61.354 1.00 97.38 112 LYS A CA 1
ATOM 835 C C . LYS A 1 112 ? -38.652 -6.364 60.648 1.00 97.38 112 LYS A C 1
ATOM 837 O O . LYS A 1 112 ? -37.717 -6.192 59.872 1.00 97.38 112 LYS A O 1
ATOM 842 N N . ILE A 1 113 ? -39.214 -7.555 60.852 1.00 96.88 113 ILE A N 1
ATOM 843 C CA . ILE A 1 113 ? -38.813 -8.785 60.157 1.00 96.88 113 ILE A CA 1
ATOM 844 C C . ILE A 1 113 ? -39.066 -8.654 58.652 1.00 96.88 113 ILE A C 1
ATOM 846 O O . ILE A 1 113 ? -38.144 -8.863 57.869 1.00 96.88 113 ILE A O 1
ATOM 850 N N . ALA A 1 114 ? -40.257 -8.217 58.238 1.00 96.81 114 ALA A N 1
ATOM 851 C CA . ALA A 1 114 ? -40.574 -8.023 56.822 1.00 96.81 114 ALA A CA 1
ATOM 852 C C . ALA A 1 114 ? -39.617 -7.023 56.145 1.00 96.81 114 ALA A C 1
ATOM 854 O O . ALA A 1 114 ? -39.128 -7.260 55.038 1.00 96.81 114 ALA A O 1
ATOM 855 N N . ASN A 1 115 ? -39.284 -5.927 56.831 1.00 97.38 115 ASN A N 1
ATOM 856 C CA . ASN A 1 115 ? -38.310 -4.953 56.342 1.00 97.38 115 ASN A CA 1
ATOM 857 C C . ASN A 1 115 ? -36.907 -5.560 56.192 1.00 97.38 115 ASN A C 1
ATOM 859 O O . ASN A 1 115 ? -36.239 -5.307 55.185 1.00 97.38 115 ASN A O 1
ATOM 863 N N . LEU A 1 116 ? -36.472 -6.380 57.154 1.00 97.75 116 LEU A N 1
ATOM 864 C CA . LEU A 1 116 ? -35.190 -7.083 57.086 1.00 97.75 116 LEU A CA 1
ATOM 865 C C . LEU A 1 116 ? -35.151 -8.084 55.928 1.00 97.75 116 LEU A C 1
ATOM 867 O O . LEU A 1 116 ? -34.158 -8.127 55.203 1.00 97.75 116 LEU A O 1
ATOM 871 N N . GLU A 1 117 ? -36.226 -8.833 55.686 1.00 97.00 117 GLU A N 1
ATOM 872 C CA . GLU A 1 117 ? -36.309 -9.752 54.546 1.00 97.00 117 GLU A CA 1
ATOM 873 C C . GLU A 1 117 ? -36.213 -9.016 53.206 1.00 97.00 117 GLU A C 1
ATOM 875 O O . GLU A 1 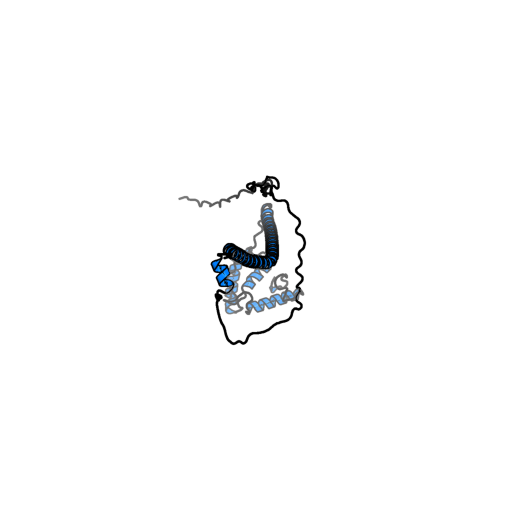117 ? -35.493 -9.439 52.297 1.00 97.00 117 GLU A O 1
ATOM 880 N N . ILE A 1 118 ? -36.905 -7.880 53.072 1.00 97.12 118 ILE A N 1
ATOM 881 C CA . ILE A 1 118 ? -36.827 -7.043 51.870 1.00 97.12 118 ILE A CA 1
ATOM 882 C C . ILE A 1 118 ? -35.399 -6.522 51.679 1.00 97.12 118 ILE A C 1
ATOM 884 O O . ILE A 1 118 ? -34.876 -6.565 50.562 1.00 97.12 118 ILE A O 1
ATOM 888 N N . GLN A 1 119 ? -34.749 -6.053 52.748 1.00 97.50 119 GLN A N 1
ATOM 889 C CA . GLN A 1 119 ? -33.352 -5.620 52.692 1.00 97.50 119 GLN A CA 1
ATOM 890 C C . GLN A 1 119 ? -32.421 -6.760 52.279 1.00 97.50 119 GLN A C 1
ATOM 892 O O . GLN A 1 119 ? -31.605 -6.573 51.378 1.00 97.50 119 GLN A O 1
ATOM 897 N N . GLN A 1 120 ? -32.574 -7.949 52.860 1.00 97.31 120 GLN A N 1
ATOM 898 C CA . GLN A 1 120 ? -31.769 -9.119 52.517 1.00 97.31 120 GLN A CA 1
ATOM 899 C C . GLN A 1 120 ? -31.904 -9.478 51.033 1.00 97.31 120 GLN A C 1
ATOM 901 O O . GLN A 1 120 ? -30.896 -9.676 50.355 1.00 97.31 120 GLN A O 1
ATOM 906 N N . ARG A 1 121 ? -33.132 -9.497 50.495 1.00 97.00 121 ARG A N 1
ATOM 907 C CA . ARG A 1 121 ? -33.370 -9.758 49.065 1.00 97.00 121 ARG A CA 1
ATOM 908 C C . ARG A 1 121 ? -32.711 -8.703 48.175 1.00 97.00 121 ARG A C 1
ATOM 910 O O . ARG A 1 121 ? -32.140 -9.053 47.143 1.00 97.00 121 ARG A O 1
ATOM 917 N N . ARG A 1 122 ? -32.741 -7.425 48.572 1.00 97.00 122 ARG A N 1
ATOM 918 C CA . ARG A 1 122 ? -32.049 -6.342 47.848 1.00 97.00 122 ARG A CA 1
ATOM 919 C C . ARG A 1 122 ? -30.532 -6.528 47.861 1.00 97.00 122 ARG A C 1
ATOM 921 O O . ARG A 1 122 ? -29.919 -6.437 46.802 1.00 97.00 122 ARG A O 1
ATOM 928 N N . TYR A 1 123 ? -29.936 -6.833 49.013 1.00 97.06 123 TYR A N 1
ATOM 929 C CA . TYR A 1 123 ? -28.495 -7.087 49.109 1.00 97.06 123 TYR A CA 1
ATOM 930 C C . TYR A 1 123 ? -28.066 -8.310 48.303 1.00 97.06 123 TYR A C 1
ATOM 932 O O . TYR A 1 123 ? -27.054 -8.253 47.611 1.00 97.06 123 TYR A O 1
ATOM 940 N N . LEU A 1 124 ? -28.855 -9.386 48.322 1.00 97.06 124 LEU A N 1
ATOM 941 C CA . LEU A 1 124 ? -28.581 -10.576 47.521 1.00 97.06 124 LEU A CA 1
ATOM 942 C C . LEU A 1 124 ? -28.616 -10.268 46.018 1.00 97.06 124 LEU A C 1
ATOM 944 O O . LEU A 1 124 ? -27.756 -10.739 45.276 1.00 97.06 124 LEU A O 1
ATOM 948 N N . LYS A 1 125 ? -29.571 -9.442 45.570 1.00 96.38 125 LYS A N 1
ATOM 949 C CA . LYS A 1 125 ? -29.623 -8.976 44.179 1.00 96.38 125 LYS A CA 1
ATOM 950 C C . LYS A 1 125 ? -28.372 -8.176 43.812 1.00 96.38 125 LYS A C 1
ATOM 952 O O . LYS A 1 125 ? -27.720 -8.517 42.834 1.00 96.38 125 LYS A O 1
ATOM 957 N N . LEU A 1 126 ? -27.999 -7.185 44.626 1.00 95.56 126 LEU A N 1
ATOM 958 C CA . LEU A 1 126 ? -26.785 -6.391 44.401 1.00 95.56 126 LEU A CA 1
ATOM 959 C C . LEU A 1 126 ? -25.533 -7.268 44.358 1.00 95.56 126 LEU A C 1
ATOM 961 O O . LEU A 1 126 ? -24.675 -7.068 43.508 1.00 95.56 126 LEU A O 1
ATOM 965 N N . PHE A 1 127 ? -25.439 -8.259 45.244 1.00 96.25 127 PHE A N 1
ATOM 966 C CA . PHE A 1 127 ? -24.330 -9.205 45.261 1.00 96.25 127 PHE A CA 1
ATOM 967 C C . PHE A 1 127 ? -24.254 -10.027 43.969 1.00 96.25 127 PHE A C 1
ATOM 969 O O . PHE A 1 127 ? -23.172 -10.189 43.405 1.00 96.25 127 PHE A O 1
ATOM 976 N N . ASN A 1 128 ? -25.393 -10.513 43.472 1.00 95.12 128 ASN A N 1
ATOM 977 C CA . ASN A 1 128 ? -25.454 -11.240 42.207 1.00 95.12 128 ASN A CA 1
ATOM 978 C C . ASN A 1 128 ? -25.058 -10.348 41.025 1.00 95.12 128 ASN A C 1
ATOM 980 O O . ASN A 1 128 ? -24.228 -10.763 40.218 1.0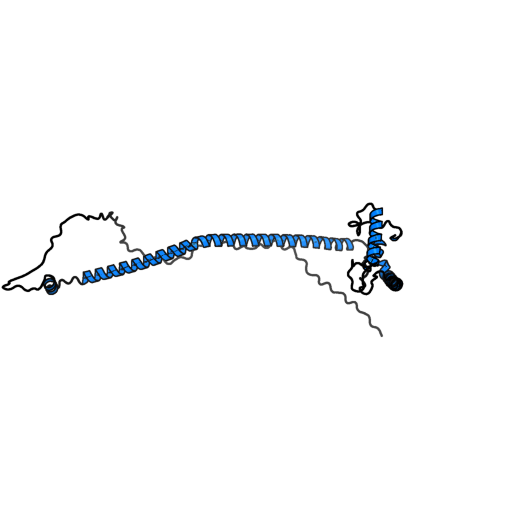0 95.12 128 ASN A O 1
ATOM 984 N N . ASP A 1 129 ? -25.566 -9.117 40.961 1.00 94.12 129 ASP A N 1
ATOM 985 C CA . ASP A 1 129 ? -25.214 -8.156 39.912 1.00 94.12 129 ASP A CA 1
ATOM 986 C C . ASP A 1 129 ? -23.698 -7.869 39.927 1.00 94.12 129 ASP A C 1
ATOM 988 O O . ASP A 1 129 ? -23.022 -7.949 38.899 1.00 94.12 129 ASP A O 1
ATOM 992 N N . LEU A 1 130 ? -23.117 -7.652 41.110 1.00 93.56 130 LEU A N 1
ATOM 993 C CA . LEU A 1 130 ? -21.680 -7.414 41.285 1.00 93.56 130 LEU A CA 1
ATOM 994 C C . LEU A 1 130 ? -20.848 -8.633 40.854 1.00 93.56 130 LEU A C 1
ATOM 996 O O . LEU A 1 130 ? -19.825 -8.495 40.181 1.00 93.56 130 LEU A O 1
ATOM 1000 N N . LYS A 1 131 ? -21.328 -9.842 41.154 1.00 93.62 131 LYS A N 1
ATOM 1001 C CA . LYS A 1 131 ? -20.714 -11.092 40.696 1.00 93.62 131 LYS A CA 1
ATOM 1002 C C . LYS A 1 131 ? -20.752 -11.229 39.171 1.00 93.62 131 LYS A C 1
ATOM 1004 O O . LYS A 1 131 ? -19.771 -11.694 38.597 1.00 93.62 131 LYS A O 1
ATOM 1009 N N . THR A 1 132 ? -21.832 -10.803 38.510 1.00 92.12 132 THR A N 1
ATOM 1010 C CA . THR A 1 132 ? -21.914 -10.804 37.035 1.00 92.12 132 THR A CA 1
ATOM 1011 C C . THR A 1 132 ? -21.022 -9.754 36.373 1.00 92.12 132 THR A C 1
ATOM 1013 O O . THR A 1 132 ? -20.598 -9.954 35.239 1.00 92.12 132 THR A O 1
ATOM 1016 N N . LEU A 1 133 ? -20.688 -8.668 37.077 1.00 92.06 133 LEU A N 1
ATOM 1017 C CA . LEU A 1 133 ? -19.774 -7.624 36.600 1.00 92.06 133 LEU A CA 1
ATOM 1018 C C . LEU A 1 133 ? -18.293 -7.988 36.768 1.00 92.06 133 LEU A C 1
ATOM 1020 O O . LEU A 1 133 ? -17.442 -7.429 36.079 1.00 92.06 133 LEU A O 1
ATOM 1024 N N . LEU A 1 134 ? -17.965 -8.930 37.653 1.00 92.06 134 LEU A N 1
ATOM 1025 C CA . LEU A 1 134 ? -16.581 -9.320 37.927 1.00 92.06 134 LEU A CA 1
ATOM 1026 C C . LEU A 1 134 ? -15.809 -9.788 36.668 1.00 92.06 134 LEU A C 1
ATOM 1028 O O . LEU A 1 134 ? -14.688 -9.317 36.464 1.00 92.06 134 LEU A O 1
ATOM 1032 N N . PRO A 1 135 ? -16.376 -10.629 35.774 1.00 92.69 135 PRO A N 1
ATOM 1033 C CA . PRO A 1 135 ? -15.713 -11.013 34.526 1.00 92.69 135 PRO A CA 1
ATOM 1034 C C . PRO A 1 135 ? -15.490 -9.830 33.577 1.00 92.69 135 PRO A C 1
ATOM 1036 O O . PRO A 1 135 ? -14.470 -9.781 32.892 1.00 92.69 135 PRO A O 1
ATOM 1039 N N . LEU A 1 136 ? -16.397 -8.845 33.575 1.00 92.50 136 LEU A N 1
ATOM 1040 C CA . LEU A 1 136 ? -16.293 -7.664 32.715 1.00 92.50 136 LEU A CA 1
ATOM 1041 C C . LEU A 1 136 ? -15.051 -6.829 33.048 1.00 92.50 136 LEU A C 1
ATOM 1043 O O . LEU A 1 136 ? -14.449 -6.250 32.151 1.00 92.50 136 LEU A O 1
ATOM 1047 N N . SER A 1 137 ? -14.623 -6.804 34.314 1.00 91.38 137 SER A N 1
ATOM 1048 C CA . SER A 1 137 ? -13.368 -6.152 34.707 1.00 91.38 137 SER A CA 1
ATOM 1049 C C . SER A 1 137 ? -12.148 -6.817 34.063 1.00 91.38 137 SER A C 1
ATOM 1051 O O . SER A 1 137 ? -11.250 -6.119 33.594 1.00 91.38 137 SER A O 1
ATOM 1053 N N . SER A 1 138 ? -12.125 -8.152 33.989 1.00 93.12 138 SER A N 1
ATOM 1054 C CA . SER A 1 138 ? -11.044 -8.884 33.321 1.00 93.12 138 SER A CA 1
ATOM 1055 C C . SER A 1 138 ? -11.033 -8.608 31.819 1.00 93.12 138 SER A C 1
ATOM 1057 O O . SER A 1 138 ? -9.981 -8.283 31.273 1.00 93.12 138 SER A O 1
ATOM 1059 N N . GLU A 1 139 ? -12.197 -8.662 31.169 1.00 95.44 139 GLU A N 1
ATOM 1060 C CA . GLU A 1 139 ? -12.332 -8.340 29.743 1.00 95.44 139 GLU A CA 1
ATOM 1061 C C . GLU A 1 139 ? -11.928 -6.889 29.450 1.00 95.44 139 GLU A C 1
ATOM 1063 O O . GLU A 1 139 ? -11.174 -6.628 28.516 1.00 95.44 139 GLU A O 1
ATOM 1068 N N . PHE A 1 140 ? -12.324 -5.943 30.304 1.00 96.19 140 PHE A N 1
ATOM 1069 C CA . PHE A 1 140 ? -11.903 -4.548 30.196 1.00 96.19 140 PHE A CA 1
ATOM 1070 C C . PHE A 1 140 ? -10.382 -4.394 30.300 1.00 96.19 140 PHE A C 1
ATOM 1072 O O . PHE A 1 140 ? -9.778 -3.656 29.521 1.00 96.19 140 PHE A O 1
ATOM 1079 N N . MET A 1 141 ? -9.743 -5.103 31.235 1.00 95.31 141 MET A N 1
ATOM 1080 C CA . MET A 1 141 ? -8.287 -5.074 31.370 1.00 95.31 141 MET A CA 1
ATOM 1081 C C . MET A 1 141 ? -7.583 -5.678 30.154 1.00 95.31 141 MET A C 1
ATOM 1083 O O . MET A 1 141 ? -6.576 -5.119 29.727 1.00 95.31 141 MET A O 1
ATOM 1087 N N . LYS A 1 142 ? -8.116 -6.753 29.558 1.00 96.94 142 LYS A N 1
ATOM 1088 C CA . LYS A 1 142 ? -7.585 -7.316 28.305 1.00 96.94 142 LYS A CA 1
ATOM 1089 C C . LYS A 1 142 ? -7.662 -6.304 27.169 1.00 96.94 142 LYS A C 1
ATOM 1091 O O . LYS A 1 142 ? -6.635 -5.974 26.595 1.00 96.94 142 LYS A O 1
ATOM 1096 N N . VAL A 1 143 ? -8.843 -5.732 26.924 1.00 97.69 143 VAL A N 1
ATOM 1097 C CA . VAL A 1 143 ? -9.044 -4.719 25.873 1.00 97.69 143 VAL A CA 1
ATOM 1098 C C . VAL A 1 143 ? -8.120 -3.519 26.074 1.00 97.69 143 VAL A C 1
ATOM 1100 O O . VAL A 1 143 ? -7.543 -3.010 25.115 1.00 97.69 143 VAL A O 1
ATOM 1103 N N . LYS A 1 144 ? -7.947 -3.066 27.320 1.00 97.12 144 LYS A N 1
ATOM 1104 C CA . LYS A 1 144 ? -7.034 -1.967 27.647 1.00 97.12 144 LYS A CA 1
ATOM 1105 C C . LYS A 1 144 ? -5.581 -2.309 27.307 1.00 97.12 144 LYS A C 1
ATOM 1107 O O . LYS A 1 144 ? -4.890 -1.459 26.747 1.00 97.12 144 LYS A O 1
ATOM 1112 N N . THR A 1 145 ? -5.123 -3.510 27.655 1.00 97.44 145 THR A N 1
ATOM 1113 C CA . THR A 1 145 ? -3.766 -3.973 27.334 1.00 97.44 145 THR A CA 1
ATOM 1114 C C . THR A 1 145 ? -3.584 -4.117 25.825 1.00 97.44 145 THR A C 1
ATOM 1116 O O . THR A 1 145 ? -2.656 -3.527 25.281 1.00 97.44 145 THR A O 1
ATOM 1119 N N . ASP A 1 146 ? -4.517 -4.775 25.135 1.00 97.81 146 ASP A N 1
ATOM 1120 C CA . ASP A 1 146 ? -4.479 -4.971 23.682 1.00 97.81 146 ASP A CA 1
ATOM 1121 C C . ASP A 1 146 ? -4.433 -3.638 22.928 1.00 97.81 146 ASP A C 1
ATOM 1123 O O . ASP A 1 146 ? -3.632 -3.457 22.011 1.00 97.81 146 ASP A O 1
ATOM 1127 N N . ALA A 1 147 ? -5.261 -2.669 23.330 1.00 97.12 147 ALA A N 1
ATOM 1128 C CA . ALA A 1 147 ? -5.250 -1.336 22.739 1.00 97.12 147 ALA A CA 1
ATOM 1129 C C . ALA A 1 147 ? -3.897 -0.645 22.951 1.00 97.12 147 ALA A C 1
ATOM 1131 O O . ALA A 1 147 ? -3.348 -0.053 22.021 1.00 97.12 147 ALA A O 1
ATOM 1132 N N . ASN A 1 148 ? -3.334 -0.732 24.158 1.00 97.62 148 ASN A N 1
ATOM 1133 C CA . ASN A 1 148 ? -2.034 -0.145 24.466 1.00 97.62 148 ASN A CA 1
ATOM 1134 C C . ASN A 1 148 ? -0.907 -0.775 23.629 1.00 97.62 148 ASN A C 1
ATOM 1136 O O . ASN A 1 148 ? -0.056 -0.053 23.105 1.00 97.62 148 ASN A O 1
ATOM 1140 N N . ASP A 1 149 ? -0.944 -2.092 23.434 1.00 97.75 149 ASP A N 1
ATOM 1141 C CA . ASP A 1 149 ? 0.013 -2.816 22.598 1.00 97.75 149 ASP A CA 1
ATOM 1142 C C . ASP A 1 149 ? -0.121 -2.431 21.120 1.00 97.75 149 ASP A C 1
ATOM 1144 O O . ASP A 1 149 ? 0.886 -2.199 20.448 1.00 97.75 149 ASP A O 1
ATOM 1148 N N . GLN A 1 150 ? -1.346 -2.276 20.609 1.00 97.50 150 GLN A N 1
ATOM 1149 C CA . GLN A 1 150 ? -1.584 -1.785 19.248 1.00 97.50 150 GLN A CA 1
ATOM 1150 C C . GLN A 1 150 ? -1.071 -0.353 19.051 1.00 97.50 150 GLN A C 1
ATOM 1152 O O . GLN A 1 150 ? -0.443 -0.058 18.032 1.00 97.50 150 GLN A O 1
ATOM 1157 N N . PHE A 1 151 ? -1.276 0.542 20.022 1.00 98.06 151 PHE A N 1
ATOM 1158 C CA . PHE A 1 151 ? -0.738 1.903 19.951 1.00 98.06 151 PHE A CA 1
ATOM 1159 C C . PHE A 1 151 ? 0.791 1.923 19.964 1.00 98.06 151 PHE A C 1
ATOM 1161 O O . PHE A 1 151 ? 1.399 2.717 19.240 1.00 98.06 151 PHE A O 1
ATOM 1168 N N . LEU A 1 152 ? 1.421 1.046 20.745 1.00 97.50 152 LEU A N 1
ATOM 1169 C CA . LEU A 1 152 ? 2.873 0.905 20.750 1.00 97.50 152 LEU A CA 1
ATOM 1170 C C . LEU A 1 152 ? 3.387 0.382 19.401 1.00 97.50 152 LEU A C 1
ATOM 1172 O O . LEU A 1 152 ? 4.350 0.922 18.859 1.00 97.50 152 LEU A O 1
ATOM 1176 N N . GLN A 1 153 ? 2.708 -0.607 18.815 1.00 97.75 153 GLN A N 1
ATOM 1177 C CA . GLN A 1 153 ? 3.024 -1.104 17.474 1.00 97.75 153 GLN A CA 1
ATOM 1178 C C . GLN A 1 153 ? 2.893 -0.008 16.410 1.00 97.75 153 GLN A C 1
ATOM 1180 O O . GLN A 1 153 ? 3.798 0.156 15.594 1.00 97.75 153 GLN A O 1
ATOM 1185 N N . LEU A 1 154 ? 1.818 0.786 16.444 1.00 98.06 154 LEU A N 1
ATOM 1186 C CA . LEU A 1 154 ? 1.624 1.908 15.522 1.00 98.06 154 LEU A CA 1
ATOM 1187 C C . LEU A 1 154 ? 2.751 2.937 15.627 1.00 98.06 154 LEU A C 1
ATOM 1189 O O . LEU A 1 154 ? 3.255 3.381 14.598 1.00 98.06 154 LEU A O 1
ATOM 1193 N N . ARG A 1 155 ? 3.188 3.282 16.844 1.00 97.50 155 ARG A N 1
ATOM 1194 C CA . ARG A 1 155 ? 4.343 4.173 17.036 1.00 97.50 155 ARG A CA 1
ATOM 1195 C C . ARG A 1 155 ? 5.607 3.605 16.399 1.00 97.50 155 ARG A C 1
ATOM 1197 O O . ARG A 1 155 ? 6.244 4.304 15.622 1.00 97.50 155 ARG A O 1
ATOM 1204 N N . ASN A 1 156 ? 5.906 2.330 16.636 1.00 97.31 156 ASN A N 1
ATOM 1205 C CA . ASN A 1 156 ? 7.086 1.683 16.058 1.00 97.31 156 ASN A CA 1
ATOM 1206 C C . ASN A 1 156 ? 7.054 1.676 14.519 1.00 97.31 156 ASN A C 1
ATOM 1208 O O . ASN A 1 156 ? 8.078 1.902 13.873 1.00 97.31 156 ASN A O 1
ATOM 1212 N N . VAL A 1 157 ? 5.882 1.439 13.919 1.00 97.94 157 VAL A N 1
ATOM 1213 C CA . VAL A 1 157 ? 5.703 1.505 12.459 1.00 97.94 157 VAL A CA 1
ATOM 1214 C C . VAL A 1 157 ? 5.929 2.927 11.947 1.00 97.94 157 VAL A C 1
ATOM 1216 O O . VAL A 1 157 ? 6.640 3.108 10.959 1.00 97.94 157 VAL A O 1
ATOM 1219 N N . ILE A 1 158 ? 5.375 3.938 12.621 1.00 97.75 158 ILE A N 1
ATOM 1220 C CA . ILE A 1 158 ? 5.571 5.351 12.263 1.00 97.75 158 ILE A CA 1
ATOM 1221 C C . ILE A 1 158 ? 7.054 5.723 12.335 1.00 97.75 158 ILE A C 1
ATOM 1223 O O . ILE A 1 158 ? 7.576 6.301 11.384 1.00 97.75 158 ILE A O 1
ATOM 1227 N N . ASP A 1 159 ? 7.747 5.344 13.407 1.00 97.44 159 ASP A N 1
ATOM 1228 C CA . ASP A 1 159 ? 9.175 5.614 13.574 1.00 97.44 159 ASP A CA 1
ATOM 1229 C C . ASP A 1 159 ? 10.008 4.920 12.489 1.00 97.44 159 ASP A C 1
ATOM 1231 O O . ASP A 1 159 ? 10.925 5.518 11.926 1.00 97.44 159 ASP A O 1
ATOM 1235 N N . SER A 1 160 ? 9.657 3.684 12.121 1.00 97.50 160 SER A N 1
ATOM 1236 C CA . SER A 1 160 ? 10.301 2.957 11.022 1.00 97.50 160 SER A CA 1
ATOM 1237 C C . SER A 1 160 ? 10.129 3.671 9.677 1.00 97.50 160 SER A C 1
ATOM 1239 O O . SER A 1 160 ? 11.109 3.874 8.953 1.00 97.50 160 SER A O 1
ATOM 1241 N N . VAL A 1 161 ? 8.910 4.115 9.358 1.00 97.75 161 VAL A N 1
ATOM 1242 C CA . VAL A 1 161 ? 8.618 4.875 8.133 1.00 97.75 161 VAL A CA 1
ATOM 1243 C C . VAL A 1 161 ? 9.345 6.216 8.137 1.00 97.75 161 VAL A C 1
ATOM 1245 O O . VAL A 1 161 ? 9.915 6.601 7.115 1.00 97.75 161 VAL A O 1
ATOM 1248 N N . ASN A 1 162 ? 9.370 6.912 9.272 1.00 97.31 162 ASN A N 1
ATOM 1249 C CA . ASN A 1 162 ? 10.056 8.190 9.420 1.00 97.31 162 ASN A CA 1
ATOM 1250 C C . ASN A 1 162 ? 11.567 8.036 9.202 1.00 97.31 162 ASN A C 1
ATOM 1252 O O . ASN A 1 162 ? 12.147 8.737 8.378 1.00 97.31 162 ASN A O 1
ATOM 1256 N N . ASN A 1 163 ? 12.191 7.047 9.847 1.00 96.81 163 ASN A N 1
ATOM 1257 C CA . ASN A 1 163 ? 13.612 6.744 9.672 1.00 96.81 163 ASN A CA 1
ATOM 1258 C C . ASN A 1 163 ? 13.941 6.348 8.225 1.00 96.81 163 ASN A C 1
ATOM 1260 O O . ASN A 1 163 ? 14.931 6.813 7.663 1.00 96.81 163 ASN A O 1
ATOM 1264 N N . SER A 1 164 ? 13.093 5.530 7.593 1.00 96.88 164 SER A N 1
ATOM 1265 C CA . SER A 1 164 ? 13.245 5.163 6.181 1.00 96.88 164 SER A CA 1
ATOM 1266 C C . SER A 1 164 ? 13.133 6.379 5.259 1.00 96.88 164 SER A C 1
ATOM 1268 O O . SER A 1 164 ? 13.922 6.533 4.327 1.00 96.88 164 SER A O 1
ATOM 1270 N N . THR A 1 165 ? 12.177 7.266 5.531 1.00 96.25 165 THR A N 1
ATOM 1271 C CA . THR A 1 165 ? 11.956 8.487 4.748 1.00 96.25 165 THR A CA 1
ATOM 1272 C C . THR A 1 165 ? 13.133 9.442 4.888 1.00 96.25 165 THR A C 1
ATOM 1274 O O . THR A 1 165 ? 13.647 9.899 3.869 1.00 96.25 165 THR A O 1
ATOM 1277 N N . ASN A 1 166 ? 13.615 9.669 6.111 1.00 94.62 166 ASN A N 1
ATOM 1278 C CA . ASN A 1 166 ? 14.792 10.495 6.374 1.00 94.62 166 ASN A CA 1
ATOM 1279 C C . ASN A 1 166 ? 16.029 9.930 5.673 1.00 94.62 166 ASN A C 1
ATOM 1281 O O . ASN A 1 166 ? 16.675 10.652 4.931 1.00 94.62 166 ASN A O 1
ATOM 1285 N N . SER A 1 167 ? 16.283 8.621 5.766 1.00 93.81 167 SER A N 1
ATOM 1286 C CA . SER A 1 167 ? 17.411 7.992 5.064 1.00 93.81 167 SER A CA 1
ATOM 1287 C C . SER A 1 167 ? 17.339 8.163 3.539 1.00 93.81 167 SER A C 1
ATOM 1289 O O . SER A 1 167 ? 18.355 8.405 2.883 1.00 93.81 167 SER A O 1
ATOM 1291 N N . ARG A 1 168 ? 16.141 8.066 2.949 1.00 93.38 168 ARG A N 1
ATOM 1292 C CA . ARG A 1 168 ? 15.947 8.315 1.512 1.00 93.38 168 ARG A CA 1
ATOM 1293 C C . ARG A 1 168 ? 16.149 9.784 1.156 1.00 93.38 168 ARG A C 1
ATOM 1295 O O . ARG A 1 168 ? 16.702 10.063 0.096 1.00 93.38 168 ARG A O 1
ATOM 1302 N N . LEU A 1 169 ? 15.704 10.700 2.011 1.00 94.25 169 LEU A N 1
ATOM 1303 C CA . LEU A 1 169 ? 15.891 12.135 1.828 1.00 94.25 169 LEU A CA 1
ATOM 1304 C C . LEU A 1 169 ? 17.373 12.510 1.925 1.00 94.25 169 LEU A C 1
ATOM 1306 O O . LEU A 1 169 ? 17.870 13.171 1.020 1.00 94.25 169 LEU A O 1
ATOM 1310 N N . ASP A 1 170 ? 18.093 11.987 2.917 1.00 89.44 170 ASP A N 1
ATOM 1311 C CA . ASP A 1 170 ? 19.540 12.161 3.079 1.00 89.44 170 ASP A CA 1
ATOM 1312 C C . ASP A 1 170 ? 20.306 11.652 1.850 1.00 89.44 170 ASP A C 1
ATOM 1314 O O . ASP A 1 170 ? 21.244 12.290 1.377 1.00 89.44 170 ASP A O 1
ATOM 1318 N N . CYS A 1 171 ? 19.884 10.519 1.274 1.00 88.25 171 CYS A N 1
ATOM 1319 C CA . CYS A 1 171 ? 20.470 9.988 0.042 1.00 88.25 171 CYS A CA 1
ATOM 1320 C C . CYS A 1 171 ? 20.264 10.936 -1.154 1.00 88.25 171 CYS A C 1
ATOM 1322 O O . CYS A 1 171 ? 21.196 11.179 -1.925 1.00 88.25 171 CYS A O 1
ATOM 1324 N N . VAL A 1 172 ? 19.060 11.498 -1.300 1.00 87.19 172 VAL A N 1
ATOM 1325 C CA . VAL A 1 172 ? 18.747 12.473 -2.357 1.00 87.19 172 VAL A CA 1
ATOM 1326 C C . VAL A 1 172 ? 19.531 13.768 -2.154 1.00 87.19 172 VAL A C 1
ATOM 1328 O O . VAL A 1 172 ? 20.120 14.281 -3.105 1.00 87.19 172 VAL A O 1
ATOM 1331 N N . GLU A 1 173 ? 19.585 14.284 -0.929 1.00 84.75 173 GLU A N 1
ATOM 1332 C CA . GLU A 1 173 ? 20.328 15.499 -0.601 1.00 84.75 173 GLU A CA 1
ATOM 1333 C C . GLU A 1 173 ? 21.839 15.305 -0.790 1.00 84.75 173 GLU A C 1
ATOM 1335 O O . GLU A 1 173 ? 22.505 16.171 -1.358 1.00 84.75 173 GLU A O 1
ATOM 1340 N N . GLY A 1 174 ? 22.375 14.134 -0.435 1.00 75.88 174 GLY A N 1
ATOM 1341 C CA . GLY A 1 174 ? 23.750 13.743 -0.738 1.00 75.88 174 GLY A CA 1
ATOM 1342 C C . GLY A 1 174 ? 24.042 13.773 -2.238 1.00 75.88 174 GLY A C 1
ATOM 1343 O O . GLY A 1 174 ? 25.042 14.349 -2.660 1.00 75.88 174 GLY A O 1
ATOM 1344 N N . PHE A 1 175 ? 23.148 13.242 -3.074 1.00 69.38 175 PHE A N 1
ATOM 1345 C CA . PHE A 1 175 ? 23.306 13.292 -4.531 1.00 69.38 175 PHE A CA 1
ATOM 1346 C C . PHE A 1 175 ? 23.304 14.730 -5.078 1.00 69.38 175 PHE A C 1
ATOM 1348 O O . PHE A 1 175 ? 24.111 15.071 -5.948 1.00 69.38 175 PHE A O 1
ATOM 1355 N N . VAL A 1 176 ? 22.440 15.596 -4.543 1.00 65.94 176 VAL A N 1
ATOM 1356 C CA . VAL A 1 176 ? 22.384 17.020 -4.910 1.00 65.94 176 VAL A CA 1
ATOM 1357 C C . VAL A 1 176 ? 23.657 17.750 -4.472 1.00 65.94 176 VAL A C 1
ATOM 1359 O O . VAL A 1 176 ? 24.243 18.481 -5.266 1.00 65.94 176 VAL A O 1
ATOM 1362 N N . ASN A 1 177 ? 24.147 17.506 -3.258 1.00 62.62 177 ASN A N 1
ATOM 1363 C CA . ASN A 1 177 ? 25.327 18.181 -2.715 1.00 62.62 177 ASN A CA 1
ATOM 1364 C C . ASN A 1 177 ? 26.635 17.704 -3.369 1.00 62.62 177 ASN A C 1
ATOM 1366 O O . ASN A 1 177 ? 27.487 18.531 -3.697 1.00 62.62 177 ASN A O 1
ATOM 1370 N N . HIS A 1 178 ? 26.775 16.407 -3.665 1.00 57.09 178 HIS A N 1
ATOM 1371 C CA . HIS A 1 178 ? 27.908 15.877 -4.436 1.00 57.09 178 HIS A CA 1
ATOM 1372 C C . HIS A 1 178 ? 27.914 16.353 -5.897 1.00 57.09 178 HIS A C 1
ATOM 1374 O O . HIS A 1 178 ? 28.978 16.427 -6.508 1.00 57.09 178 HIS A O 1
ATOM 1380 N N . SER A 1 179 ? 26.760 16.749 -6.441 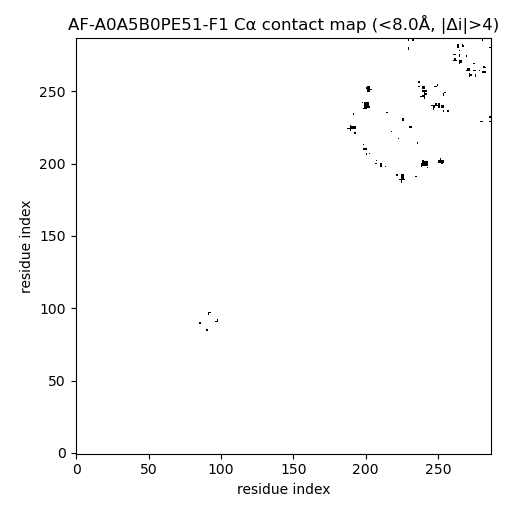1.00 50.19 179 SER A N 1
ATOM 1381 C CA . SER A 1 179 ? 26.668 17.373 -7.768 1.00 50.19 179 SER A CA 1
ATOM 1382 C C . SER A 1 179 ? 27.109 18.846 -7.782 1.00 50.19 179 SER A C 1
ATOM 1384 O O . SER A 1 179 ? 27.359 19.391 -8.853 1.00 50.19 179 SER A O 1
ATOM 1386 N N . ILE A 1 180 ? 27.225 19.503 -6.618 1.00 53.88 180 ILE A N 1
ATOM 1387 C CA . ILE A 1 180 ? 27.529 20.944 -6.505 1.00 53.88 180 ILE A CA 1
ATOM 1388 C C . ILE A 1 180 ? 29.022 21.214 -6.222 1.00 53.88 180 ILE A C 1
ATOM 1390 O O . ILE A 1 180 ? 29.495 22.324 -6.452 1.00 53.88 180 ILE A O 1
ATOM 1394 N N . THR A 1 181 ? 29.809 20.226 -5.773 1.00 49.47 181 THR A N 1
ATOM 1395 C CA . THR A 1 181 ? 31.237 20.438 -5.427 1.00 49.47 181 THR A CA 1
ATOM 1396 C C . THR A 1 181 ? 32.221 20.237 -6.593 1.00 49.47 181 THR A C 1
ATOM 1398 O O . THR A 1 181 ? 33.413 20.476 -6.420 1.00 49.47 181 THR A O 1
ATOM 1401 N N . HIS A 1 182 ? 31.773 19.856 -7.796 1.00 46.47 182 HIS A N 1
ATOM 1402 C CA . HIS A 1 182 ? 32.654 19.770 -8.970 1.00 46.47 182 HIS A CA 1
ATOM 1403 C C . HIS A 1 182 ? 32.412 20.940 -9.941 1.00 46.47 182 HIS A C 1
ATOM 1405 O O . HIS A 1 182 ? 31.326 21.101 -10.494 1.00 46.47 182 HIS A O 1
ATOM 1411 N N . LEU A 1 183 ? 33.452 21.750 -10.162 1.00 39.94 183 LEU A N 1
ATOM 1412 C CA . LEU A 1 183 ? 33.541 22.788 -11.201 1.00 39.94 183 LEU A CA 1
ATOM 1413 C C . LEU A 1 183 ? 33.191 22.179 -12.589 1.00 39.94 183 LEU A C 1
ATOM 1415 O O . LEU A 1 183 ? 33.450 20.992 -12.817 1.00 39.94 183 LEU A O 1
ATOM 1419 N N . PRO A 1 184 ? 32.539 22.917 -13.509 1.00 45.75 184 PRO A N 1
ATOM 1420 C CA . PRO A 1 184 ? 31.491 22.374 -14.355 1.00 45.75 184 PRO A CA 1
ATOM 1421 C C . PRO A 1 184 ? 32.067 21.647 -15.569 1.00 45.75 184 PRO A C 1
ATOM 1423 O O . PRO A 1 184 ? 32.451 22.259 -16.561 1.00 45.75 184 PRO A O 1
ATOM 1426 N N . VAL A 1 185 ? 32.006 20.323 -15.548 1.00 49.38 185 VAL A N 1
ATOM 1427 C CA . VAL A 1 185 ? 31.664 19.596 -16.768 1.00 49.38 185 VAL A CA 1
ATOM 1428 C C . VAL A 1 185 ? 30.196 19.271 -16.597 1.00 49.38 185 VAL A C 1
ATOM 1430 O O . VAL A 1 185 ? 29.860 18.344 -15.872 1.00 49.38 185 VAL A O 1
ATOM 1433 N N . GLN A 1 186 ? 29.334 20.110 -17.175 1.00 46.06 186 GLN A N 1
ATOM 1434 C CA . GLN A 1 186 ? 27.893 19.873 -17.271 1.00 46.06 186 GLN A CA 1
ATOM 1435 C C . GLN A 1 186 ? 27.660 18.380 -17.566 1.00 46.06 186 GLN A C 1
ATOM 1437 O O . GLN A 1 186 ? 27.982 17.947 -18.679 1.00 46.06 186 GLN A O 1
ATOM 1442 N N . PRO A 1 187 ? 27.136 17.563 -16.630 1.00 45.94 187 PRO A N 1
ATOM 1443 C CA . PRO A 1 187 ? 26.624 16.267 -17.017 1.00 45.94 187 PRO A CA 1
ATOM 1444 C C . PRO A 1 187 ? 25.419 16.593 -17.886 1.00 45.94 187 PRO A C 1
ATOM 1446 O O . PRO A 1 187 ? 24.398 17.062 -17.386 1.00 45.94 187 PRO A O 1
ATOM 1449 N N . LYS A 1 188 ? 25.581 16.458 -19.207 1.00 50.50 188 LYS A N 1
ATOM 1450 C CA . LYS A 1 188 ? 24.509 16.680 -20.174 1.00 50.50 188 LYS A CA 1
ATOM 1451 C C . LYS A 1 188 ? 23.332 15.843 -19.682 1.00 50.50 188 LYS A C 1
ATOM 1453 O O . LYS A 1 188 ? 23.412 14.618 -19.639 1.00 50.50 188 LYS A O 1
ATOM 1458 N N . SER A 1 189 ? 22.310 16.509 -19.152 1.00 52.75 189 SER A N 1
ATOM 1459 C CA . SER A 1 189 ? 21.177 15.828 -18.547 1.00 52.75 189 SER A CA 1
ATOM 1460 C C . SER A 1 189 ? 20.379 15.237 -19.701 1.00 52.75 189 SER A C 1
ATOM 1462 O O . SER A 1 189 ? 19.649 15.940 -20.396 1.00 52.75 189 SER A O 1
ATOM 1464 N N . PHE A 1 190 ? 20.646 13.967 -19.997 1.00 57.34 190 PHE A N 1
ATOM 1465 C CA . PHE A 1 190 ? 20.006 13.235 -21.078 1.00 57.34 190 PHE A CA 1
ATOM 1466 C C . PHE A 1 190 ? 18.578 12.889 -20.649 1.00 57.34 190 PHE A C 1
ATOM 1468 O O . PHE A 1 190 ? 18.343 11.882 -19.977 1.00 57.34 190 PHE A O 1
ATOM 1475 N N . TRP A 1 191 ? 17.637 13.763 -20.993 1.00 60.94 191 TRP A N 1
ATOM 1476 C CA . TRP A 1 191 ? 16.209 13.520 -20.825 1.00 60.94 191 TRP A CA 1
ATOM 1477 C C . TRP A 1 191 ? 15.670 12.787 -22.047 1.00 60.94 191 TRP A C 1
ATOM 1479 O O . TRP A 1 191 ? 15.882 13.222 -23.174 1.00 60.94 191 TRP A O 1
ATOM 1489 N N . ASP A 1 192 ? 14.933 11.694 -21.860 1.00 62.31 192 ASP A N 1
ATOM 1490 C CA . ASP A 1 192 ? 14.220 11.122 -23.002 1.00 62.31 192 ASP A CA 1
ATOM 1491 C C . ASP A 1 192 ? 13.237 12.193 -23.535 1.00 62.31 192 ASP A C 1
ATOM 1493 O O . ASP A 1 192 ? 12.543 12.830 -22.731 1.00 62.31 192 ASP A O 1
ATOM 1497 N N . PRO A 1 193 ? 13.192 12.463 -24.855 1.00 70.50 193 PRO A N 1
ATOM 1498 C CA . PRO A 1 193 ? 12.341 13.519 -25.391 1.00 70.50 193 PRO A CA 1
ATOM 1499 C C . PRO A 1 193 ? 10.866 13.283 -25.057 1.00 70.50 193 PRO A C 1
ATOM 1501 O O . PRO A 1 193 ? 10.446 12.121 -24.962 1.00 70.50 193 PRO A O 1
ATOM 1504 N N . PRO A 1 194 ? 10.069 14.360 -24.918 1.00 76.25 194 PRO A N 1
ATOM 1505 C CA . PRO A 1 194 ? 8.661 14.249 -24.565 1.00 76.25 194 PRO A CA 1
ATOM 1506 C C . PRO A 1 194 ? 7.930 13.304 -25.523 1.00 76.25 194 PRO A C 1
ATOM 1508 O O . PRO A 1 194 ? 8.130 13.337 -26.738 1.00 76.25 194 PRO A O 1
ATOM 1511 N N . TYR A 1 195 ? 7.088 12.437 -24.960 1.00 80.00 195 TYR A N 1
ATOM 1512 C CA . TYR A 1 195 ? 6.322 11.468 -25.734 1.00 80.00 195 TYR A CA 1
ATOM 1513 C C . TYR A 1 195 ? 5.248 12.165 -26.577 1.00 80.00 195 TYR A C 1
ATOM 1515 O O . TYR A 1 195 ? 4.385 12.865 -26.044 1.00 80.00 195 TYR A O 1
ATOM 1523 N N . LEU A 1 196 ? 5.275 11.949 -27.892 1.00 83.75 196 LEU A N 1
ATOM 1524 C CA . LEU A 1 196 ? 4.362 12.594 -28.835 1.00 83.75 196 LEU A CA 1
ATOM 1525 C C . LEU A 1 196 ? 3.159 11.692 -29.130 1.00 83.75 196 LEU A C 1
ATOM 1527 O O . LEU A 1 196 ? 3.188 10.851 -30.024 1.00 83.75 196 LEU A O 1
ATOM 1531 N N . SER A 1 197 ? 2.069 11.886 -28.388 1.00 82.69 197 SER A N 1
ATOM 1532 C CA . SER A 1 197 ? 0.873 11.029 -28.452 1.00 82.69 197 SER A CA 1
ATOM 1533 C C . SER A 1 197 ? 0.232 10.910 -29.841 1.00 82.69 197 SER A C 1
ATOM 1535 O O . SER A 1 197 ? -0.401 9.895 -30.121 1.00 82.69 197 SER A O 1
ATOM 1537 N N . HIS A 1 198 ? 0.403 11.912 -30.704 1.00 85.81 198 HIS A N 1
ATOM 1538 C CA . HIS A 1 198 ? -0.135 11.935 -32.065 1.00 85.81 198 HIS A CA 1
ATOM 1539 C C . HIS A 1 198 ? 0.695 11.117 -33.066 1.00 85.81 198 HIS A C 1
ATOM 1541 O O . HIS A 1 198 ? 0.223 10.838 -34.165 1.00 85.81 198 HIS A O 1
ATOM 1547 N N . ILE A 1 199 ? 1.920 10.725 -32.702 1.00 90.06 199 ILE A N 1
ATOM 1548 C CA . ILE A 1 199 ? 2.773 9.885 -33.538 1.00 90.06 199 ILE A CA 1
ATOM 1549 C C . ILE A 1 199 ? 2.527 8.421 -33.170 1.00 90.06 199 ILE A C 1
ATOM 1551 O O . ILE A 1 199 ? 2.467 8.037 -31.999 1.00 90.06 199 ILE A O 1
ATOM 1555 N N . TYR A 1 200 ? 2.368 7.583 -34.187 1.00 91.88 200 TYR A N 1
ATOM 1556 C CA . TYR A 1 200 ? 2.269 6.135 -34.053 1.00 91.88 200 TYR A CA 1
ATOM 1557 C C . TYR A 1 200 ? 2.567 5.473 -35.399 1.00 91.88 200 TYR A C 1
ATOM 1559 O O . TYR A 1 200 ? 2.434 6.082 -36.462 1.00 91.88 200 TYR A O 1
ATOM 1567 N N . PHE A 1 201 ? 2.943 4.201 -35.363 1.00 94.25 201 PHE A N 1
ATOM 1568 C CA . PHE A 1 201 ? 3.109 3.383 -36.554 1.00 94.25 201 PHE A CA 1
ATOM 1569 C C . PHE A 1 201 ? 2.632 1.971 -36.280 1.00 94.25 201 PHE A C 1
ATOM 1571 O O . PHE A 1 201 ? 3.234 1.258 -35.485 1.00 94.25 201 PHE A O 1
ATOM 1578 N N . SER A 1 202 ? 1.574 1.550 -36.967 1.00 92.81 202 SER A N 1
ATOM 1579 C CA . SER A 1 202 ? 0.991 0.210 -36.840 1.00 92.81 202 SER A CA 1
ATOM 1580 C C . SER A 1 202 ? 1.589 -0.813 -37.813 1.00 92.81 202 SER A C 1
ATOM 1582 O O . SER A 1 202 ? 1.281 -2.000 -37.710 1.00 92.81 202 SER A O 1
ATOM 1584 N N . GLY A 1 203 ? 2.436 -0.368 -38.753 1.00 90.81 203 GLY A N 1
ATOM 1585 C CA . GLY A 1 203 ? 3.006 -1.190 -39.828 1.00 90.81 203 GLY A CA 1
ATOM 1586 C C . GLY A 1 203 ? 2.324 -1.032 -41.195 1.00 90.81 203 GLY A C 1
ATOM 1587 O O . GLY A 1 203 ? 2.573 -1.829 -42.093 1.00 90.81 203 GLY A O 1
ATOM 1588 N N . ILE A 1 204 ? 1.464 -0.022 -41.375 1.00 92.25 204 ILE A N 1
ATOM 1589 C CA . ILE A 1 204 ? 0.809 0.261 -42.663 1.00 92.25 204 ILE A CA 1
ATOM 1590 C C . ILE A 1 204 ? 1.799 0.938 -43.622 1.00 92.25 204 ILE A C 1
ATOM 1592 O O . ILE A 1 204 ? 2.278 2.039 -43.349 1.00 92.25 204 ILE A O 1
ATOM 1596 N N . LEU A 1 205 ? 2.038 0.322 -44.785 1.00 89.69 205 LEU A N 1
ATOM 1597 C CA . LEU A 1 205 ? 3.032 0.776 -45.770 1.00 89.69 205 LEU A CA 1
ATOM 1598 C C . LEU A 1 205 ? 2.813 2.213 -46.269 1.00 89.69 205 LEU A C 1
ATOM 1600 O O . LEU A 1 205 ? 3.777 2.957 -46.443 1.00 89.69 205 LEU A O 1
ATOM 1604 N N . SER A 1 206 ? 1.559 2.633 -46.465 1.00 91.12 206 SER A N 1
ATOM 1605 C CA . SER A 1 206 ? 1.241 3.996 -46.919 1.00 91.12 206 SER A CA 1
ATOM 1606 C C . SER A 1 206 ? 1.603 5.075 -45.891 1.00 91.12 206 SER A C 1
ATOM 1608 O O . SER A 1 206 ? 1.855 6.216 -46.268 1.00 91.12 206 SER A O 1
ATOM 1610 N N . LYS A 1 207 ? 1.685 4.715 -44.603 1.00 90.19 207 LYS A N 1
ATOM 1611 C CA . LYS A 1 207 ? 2.013 5.618 -43.490 1.00 90.19 207 LYS A CA 1
ATOM 1612 C C . LYS A 1 207 ? 3.497 5.630 -43.123 1.00 90.19 207 LYS A C 1
ATOM 1614 O O . LYS A 1 207 ? 3.924 6.495 -42.366 1.00 90.19 207 LYS A O 1
ATOM 1619 N N . THR A 1 208 ? 4.305 4.729 -43.685 1.00 92.00 208 THR A N 1
ATOM 1620 C CA . THR A 1 208 ? 5.737 4.613 -43.362 1.00 92.00 208 THR A CA 1
ATOM 1621 C C . THR A 1 208 ? 6.505 5.905 -43.632 1.00 92.00 208 THR A C 1
ATOM 1623 O O . THR A 1 208 ? 7.288 6.336 -42.792 1.00 92.00 208 THR A O 1
ATOM 1626 N N . LYS A 1 209 ? 6.273 6.560 -44.779 1.00 92.44 209 LYS A N 1
ATOM 1627 C CA . LYS A 1 209 ? 6.986 7.801 -45.132 1.00 92.44 209 LYS A CA 1
ATOM 1628 C C . LYS A 1 209 ? 6.663 8.946 -44.170 1.00 92.44 209 LYS A C 1
ATOM 1630 O O . LYS A 1 209 ? 7.578 9.629 -43.723 1.00 92.44 209 LYS A O 1
ATOM 1635 N N . GLU A 1 210 ? 5.381 9.116 -43.850 1.00 92.44 210 GLU A N 1
ATOM 1636 C CA . GLU A 1 210 ? 4.889 10.116 -42.895 1.00 92.44 210 GLU A CA 1
ATOM 1637 C C . GLU A 1 210 ? 5.505 9.884 -41.510 1.00 92.44 210 GLU A C 1
ATOM 1639 O O . GLU A 1 210 ? 6.118 10.785 -40.946 1.00 92.44 210 GLU A O 1
ATOM 1644 N N . PHE A 1 211 ? 5.473 8.640 -41.025 1.00 93.56 211 PHE A N 1
ATOM 1645 C CA . PHE A 1 211 ? 6.097 8.260 -39.760 1.00 93.56 211 PHE A CA 1
ATOM 1646 C C . PHE A 1 211 ? 7.607 8.538 -39.729 1.00 93.56 211 PHE A C 1
ATOM 1648 O O . PHE A 1 211 ? 8.103 9.151 -38.785 1.00 93.56 211 PHE A O 1
ATOM 1655 N N . CYS A 1 212 ? 8.351 8.120 -40.760 1.00 92.44 212 CYS A N 1
ATOM 1656 C CA . CYS A 1 212 ? 9.792 8.364 -40.841 1.00 92.44 212 CYS A CA 1
ATOM 1657 C C . CYS A 1 212 ? 10.123 9.860 -40.876 1.00 92.44 212 CYS A C 1
ATOM 1659 O O . CYS A 1 212 ? 11.125 10.270 -40.291 1.00 92.44 212 CYS A O 1
ATOM 1661 N N . PHE A 1 213 ? 9.302 10.669 -41.549 1.00 93.50 213 PHE A N 1
ATOM 1662 C CA . PHE A 1 213 ? 9.463 12.118 -41.580 1.00 93.50 213 PHE A CA 1
ATOM 1663 C C . PHE A 1 213 ? 9.260 12.730 -40.188 1.00 93.50 213 PHE A C 1
ATOM 1665 O O . PHE A 1 213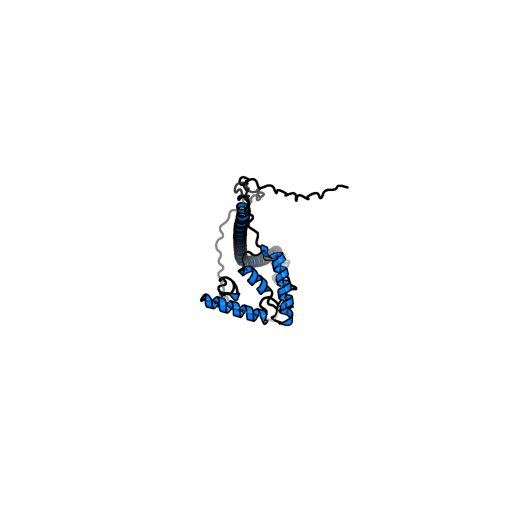 ? 10.154 13.423 -39.702 1.00 93.50 213 PHE A O 1
ATOM 1672 N N . SER A 1 214 ? 8.153 12.408 -39.511 1.00 91.19 214 SER A N 1
ATOM 1673 C CA . SER A 1 214 ? 7.870 12.894 -38.154 1.00 91.19 214 SER A CA 1
ATOM 1674 C C . SER A 1 214 ? 8.954 12.478 -37.159 1.00 91.19 214 SER A C 1
ATOM 1676 O O . SER A 1 214 ? 9.438 13.309 -36.398 1.00 91.19 214 SER A O 1
ATOM 1678 N N . MET A 1 215 ? 9.404 11.221 -37.213 1.00 91.19 215 MET A N 1
ATOM 1679 C CA . MET A 1 215 ? 10.480 10.728 -36.350 1.00 91.19 215 MET A CA 1
ATOM 1680 C C . MET A 1 215 ? 11.806 11.430 -36.602 1.00 91.19 215 MET A C 1
ATOM 1682 O O . MET A 1 215 ? 12.487 11.800 -35.650 1.00 91.19 215 MET A O 1
ATOM 1686 N N . ARG A 1 216 ? 12.180 11.630 -37.871 1.00 91.31 216 ARG A N 1
ATOM 1687 C CA . ARG A 1 216 ? 13.414 12.344 -38.216 1.00 91.31 216 ARG A CA 1
ATOM 1688 C C . ARG A 1 216 ? 13.383 13.764 -37.665 1.00 91.31 216 ARG A C 1
ATOM 1690 O O . ARG A 1 216 ? 14.352 14.171 -37.038 1.00 91.31 216 ARG A O 1
ATOM 1697 N N . HIS A 1 217 ? 12.261 14.459 -37.832 1.00 89.44 217 HIS A N 1
ATOM 1698 C CA . HIS A 1 217 ? 12.079 15.798 -37.288 1.00 89.44 217 HIS A CA 1
ATOM 1699 C C . HIS A 1 217 ? 12.202 15.815 -35.754 1.00 89.44 217 HIS A C 1
ATOM 1701 O O . HIS A 1 217 ? 12.959 16.610 -35.206 1.00 89.44 217 HIS A O 1
ATOM 1707 N N . SER A 1 218 ? 11.552 14.889 -35.040 1.00 87.31 218 SER A N 1
ATOM 1708 C CA . SER A 1 218 ? 11.676 14.806 -33.575 1.00 87.31 218 SER A CA 1
ATOM 1709 C C . SER A 1 218 ? 13.097 14.477 -33.102 1.00 87.31 218 SER A C 1
ATOM 1711 O O . SER A 1 218 ? 13.545 14.998 -32.082 1.00 87.31 218 SER A O 1
ATOM 1713 N N . LEU A 1 219 ? 13.818 13.625 -33.835 1.00 88.44 219 LEU A N 1
ATOM 1714 C CA . LEU A 1 219 ? 15.212 13.289 -33.538 1.00 88.44 219 LEU A CA 1
ATOM 1715 C C . LEU A 1 219 ? 16.171 14.442 -33.839 1.00 88.44 219 LEU A C 1
ATOM 1717 O O . LEU A 1 219 ? 17.194 14.541 -33.177 1.00 88.44 219 LEU A O 1
ATOM 1721 N N . GLU A 1 220 ? 15.867 15.300 -34.806 1.00 87.94 220 GLU A N 1
ATOM 1722 C CA . GLU A 1 220 ? 16.648 16.506 -35.088 1.00 87.94 220 GLU A CA 1
ATOM 1723 C C . GLU A 1 220 ? 16.466 17.543 -33.972 1.00 87.94 220 GLU A C 1
ATOM 1725 O O . GLU A 1 220 ? 17.442 18.070 -33.444 1.00 87.94 220 GLU A O 1
ATOM 1730 N N . MET A 1 221 ? 15.224 17.738 -33.515 1.00 83.88 221 MET A N 1
ATOM 1731 C CA . MET A 1 221 ? 14.896 18.683 -32.442 1.00 83.88 221 MET A CA 1
ATOM 1732 C C . MET A 1 221 ? 15.408 18.256 -31.059 1.00 83.88 221 MET A C 1
ATOM 1734 O O . MET A 1 221 ? 15.647 19.102 -30.197 1.00 83.88 221 MET A O 1
ATOM 1738 N N . HIS A 1 222 ? 15.558 16.951 -30.817 1.00 80.88 222 HIS A N 1
ATOM 1739 C CA . HIS A 1 222 ? 15.895 16.410 -29.495 1.00 80.88 222 HIS A CA 1
ATOM 1740 C C . HIS A 1 222 ? 17.073 15.423 -29.505 1.00 80.88 222 HIS A C 1
ATOM 1742 O O . HIS A 1 222 ? 17.259 14.652 -28.562 1.00 80.88 222 HIS A O 1
ATOM 1748 N N . GLY A 1 223 ? 17.881 15.424 -30.567 1.00 76.62 223 GLY A N 1
ATOM 1749 C CA . GLY A 1 223 ? 18.917 14.414 -30.813 1.00 76.62 223 GLY A CA 1
ATOM 1750 C C . GLY A 1 223 ? 20.025 14.361 -29.765 1.00 76.62 223 GLY A C 1
ATOM 1751 O O . GLY A 1 223 ? 20.554 13.277 -29.500 1.00 76.62 223 GLY A O 1
ATOM 1752 N N . GLU A 1 224 ? 20.316 15.509 -29.150 1.00 77.00 224 GLU A N 1
ATOM 1753 C CA . GLU A 1 224 ? 21.308 15.696 -28.083 1.00 77.00 224 GLU A CA 1
ATOM 1754 C C . GLU A 1 224 ? 20.840 15.182 -26.717 1.00 77.00 224 GLU A C 1
ATOM 1756 O O . GLU A 1 224 ? 21.656 15.020 -25.810 1.00 77.00 224 GLU A O 1
ATOM 1761 N N . ASN A 1 225 ? 19.543 14.898 -26.561 1.00 80.31 225 ASN A N 1
ATOM 1762 C CA . ASN A 1 225 ? 18.972 14.481 -25.284 1.00 80.31 225 ASN A CA 1
ATOM 1763 C C . ASN A 1 225 ? 19.094 12.967 -25.041 1.00 80.31 225 ASN A C 1
ATOM 1765 O O . ASN A 1 225 ? 18.860 12.490 -23.935 1.00 80.31 225 ASN A O 1
ATOM 1769 N N . PHE A 1 226 ? 19.511 12.195 -26.047 1.00 80.38 226 PHE A N 1
ATOM 1770 C CA . PHE A 1 226 ? 19.683 10.751 -25.915 1.00 80.38 226 PHE A CA 1
ATOM 1771 C C . PHE A 1 226 ? 21.111 10.370 -25.527 1.00 80.38 226 PHE A C 1
ATOM 1773 O O . PHE A 1 226 ? 22.055 10.648 -26.261 1.00 80.38 226 PHE A O 1
ATOM 1780 N N . LEU A 1 227 ? 21.241 9.613 -24.435 1.00 75.56 227 LEU A N 1
ATOM 1781 C CA . LEU A 1 227 ? 22.523 9.116 -23.922 1.00 75.56 227 LEU A CA 1
ATOM 1782 C C . LEU A 1 227 ? 23.271 8.205 -24.912 1.00 75.56 227 LEU A C 1
ATOM 1784 O O . LEU A 1 227 ? 24.494 8.225 -24.983 1.00 75.56 227 LEU A O 1
ATOM 1788 N N . ASN A 1 228 ? 22.547 7.348 -25.636 1.00 80.00 228 ASN A N 1
ATOM 1789 C CA . ASN A 1 228 ? 23.136 6.386 -26.565 1.00 80.00 228 ASN A CA 1
ATOM 1790 C C . ASN A 1 228 ? 22.161 6.013 -27.693 1.00 80.00 228 ASN A C 1
ATOM 1792 O O . ASN A 1 228 ? 20.952 6.254 -27.613 1.00 80.00 228 ASN A O 1
ATOM 1796 N N . LYS A 1 229 ? 22.687 5.389 -28.754 1.00 83.38 229 LYS A N 1
ATOM 1797 C CA . LYS A 1 229 ? 21.886 4.942 -29.905 1.00 83.38 229 LYS A CA 1
ATOM 1798 C C . LYS A 1 229 ? 20.816 3.919 -29.506 1.00 83.38 229 LYS A C 1
ATOM 1800 O O . LYS A 1 229 ? 19.697 3.991 -30.003 1.00 83.38 229 LYS A O 1
ATOM 1805 N N . LYS A 1 230 ? 21.102 3.061 -28.518 1.00 84.50 230 LYS A N 1
ATOM 1806 C CA . LYS A 1 230 ? 20.124 2.121 -27.947 1.00 84.50 230 LYS A CA 1
ATOM 1807 C C . LYS A 1 230 ? 18.867 2.833 -27.432 1.00 84.50 230 LYS A C 1
ATOM 1809 O O . LYS A 1 230 ? 17.761 2.415 -27.758 1.00 84.50 230 LYS A O 1
ATOM 1814 N N . ARG A 1 231 ? 19.012 3.925 -26.674 1.00 84.50 231 ARG A N 1
ATOM 1815 C CA . ARG A 1 231 ? 17.875 4.721 -26.188 1.00 84.50 231 ARG A CA 1
ATOM 1816 C C . ARG A 1 231 ? 17.100 5.374 -27.324 1.00 84.50 231 ARG A C 1
ATOM 1818 O O . ARG A 1 231 ? 15.877 5.361 -27.268 1.00 84.50 231 ARG A O 1
ATOM 1825 N N . LYS A 1 232 ? 17.777 5.862 -28.372 1.00 87.44 232 LYS A N 1
ATOM 1826 C CA . LYS A 1 232 ? 17.106 6.385 -29.580 1.00 87.44 232 LYS A CA 1
ATOM 1827 C C . LYS A 1 232 ? 16.197 5.326 -30.203 1.00 87.44 232 LYS A C 1
ATOM 1829 O O . LYS A 1 232 ? 15.018 5.577 -30.425 1.00 87.44 232 LYS A O 1
ATOM 1834 N N . VAL A 1 233 ? 16.727 4.125 -30.424 1.00 88.19 233 VAL A N 1
ATOM 1835 C CA . VAL A 1 233 ? 15.980 3.007 -31.018 1.00 88.19 233 VAL A CA 1
ATOM 1836 C C . VAL A 1 233 ? 14.818 2.568 -30.117 1.00 88.19 233 VAL A C 1
ATOM 1838 O O . VAL A 1 233 ? 13.701 2.408 -30.601 1.00 88.19 233 VAL A O 1
ATOM 1841 N N . MET A 1 234 ? 15.042 2.437 -28.805 1.00 86.94 234 MET A N 1
ATOM 1842 C CA . MET A 1 234 ? 13.982 2.090 -27.846 1.00 86.94 234 MET A CA 1
ATOM 1843 C C . MET A 1 234 ? 12.874 3.146 -27.788 1.00 86.94 234 MET A C 1
ATOM 1845 O O . MET A 1 234 ? 11.699 2.797 -27.699 1.00 86.94 234 MET A O 1
ATOM 1849 N N . TRP A 1 235 ? 13.233 4.428 -27.869 1.00 88.50 235 TRP A N 1
ATOM 1850 C CA . TRP A 1 235 ? 12.272 5.527 -27.896 1.00 88.50 235 TRP A CA 1
ATOM 1851 C C . TRP A 1 235 ? 11.412 5.487 -29.164 1.00 88.50 235 TRP A C 1
ATOM 1853 O O . TRP A 1 235 ? 10.191 5.562 -29.060 1.00 88.50 235 TRP A O 1
ATOM 1863 N N . ILE A 1 236 ? 12.010 5.253 -30.341 1.00 90.69 236 ILE A N 1
ATOM 1864 C CA . ILE A 1 236 ? 11.270 5.057 -31.604 1.00 90.69 236 ILE A CA 1
ATOM 1865 C C . ILE A 1 236 ? 10.330 3.847 -31.504 1.00 90.69 236 ILE A C 1
ATOM 1867 O O . ILE A 1 236 ? 9.169 3.931 -31.906 1.00 90.69 236 ILE A O 1
ATOM 1871 N N . ALA A 1 237 ? 10.800 2.734 -30.932 1.00 90.12 237 ALA A N 1
ATOM 1872 C CA . ALA A 1 237 ? 9.988 1.532 -30.753 1.00 90.12 2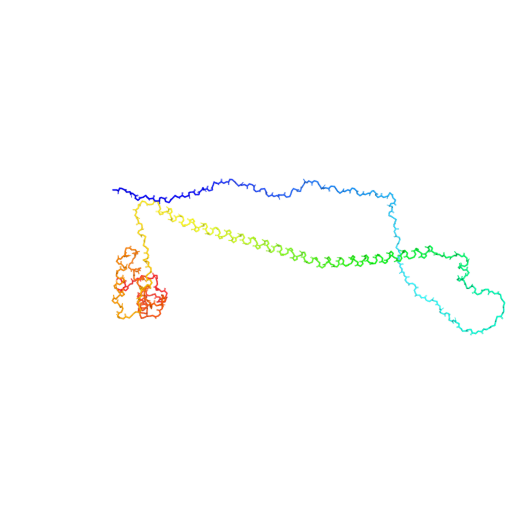37 ALA A CA 1
ATOM 1873 C C . ALA A 1 237 ? 8.761 1.765 -29.851 1.00 90.12 237 ALA A C 1
ATOM 1875 O O . ALA A 1 237 ? 7.741 1.093 -30.012 1.00 90.12 237 ALA A O 1
ATOM 1876 N N . GLY A 1 238 ? 8.813 2.767 -28.964 1.00 89.19 238 GLY A N 1
ATOM 1877 C CA . GLY A 1 238 ? 7.679 3.231 -28.158 1.00 89.19 238 GLY A CA 1
ATOM 1878 C C . GLY A 1 238 ? 6.481 3.746 -28.971 1.00 89.19 238 GLY A C 1
ATOM 1879 O O . GLY A 1 238 ? 5.379 3.887 -28.437 1.00 89.19 238 GLY A O 1
ATOM 1880 N N . TYR A 1 239 ? 6.666 3.996 -30.267 1.00 91.75 239 TYR A N 1
ATOM 1881 C CA . TYR A 1 239 ? 5.617 4.449 -31.178 1.00 91.75 239 TYR A CA 1
ATOM 1882 C C . TYR A 1 239 ? 5.052 3.331 -32.065 1.00 91.75 239 TYR A C 1
ATOM 1884 O O . TYR A 1 239 ? 4.151 3.587 -32.867 1.00 91.75 239 TYR A O 1
ATOM 1892 N N . PHE A 1 240 ? 5.524 2.088 -31.923 1.00 92.62 240 PHE A N 1
ATOM 1893 C CA . PHE A 1 240 ? 4.962 0.934 -32.627 1.00 92.62 240 PHE A CA 1
ATOM 1894 C C . PHE A 1 240 ? 3.647 0.490 -31.984 1.00 92.62 240 PHE A C 1
ATOM 1896 O O . PHE A 1 240 ? 3.615 -0.361 -31.096 1.00 92.62 240 PHE A O 1
ATOM 1903 N N . ARG A 1 241 ? 2.558 1.127 -32.418 1.00 91.38 241 ARG A N 1
ATOM 1904 C CA . ARG A 1 241 ? 1.201 0.932 -31.902 1.00 91.38 241 ARG A CA 1
ATOM 1905 C C . ARG A 1 241 ? 0.144 1.364 -32.919 1.00 91.38 241 ARG A C 1
ATOM 1907 O O . ARG A 1 241 ? 0.444 1.984 -33.941 1.00 91.38 241 ARG A O 1
ATOM 1914 N N . LYS A 1 242 ? -1.114 1.040 -32.623 1.00 90.38 242 LYS A N 1
ATOM 1915 C CA . LYS A 1 242 ? -2.298 1.532 -33.349 1.00 90.38 242 LYS A CA 1
ATOM 1916 C C . LYS A 1 242 ? -2.618 2.991 -32.951 1.00 90.38 242 LYS A C 1
ATOM 1918 O O . LYS A 1 242 ? -2.190 3.388 -31.870 1.00 90.38 242 LYS A O 1
ATOM 1923 N N . PRO A 1 243 ? -3.376 3.754 -33.769 1.00 85.56 243 PRO A N 1
ATOM 1924 C CA . PRO A 1 243 ? -3.779 5.133 -33.457 1.00 85.56 243 PRO A CA 1
ATOM 1925 C C . PRO A 1 243 ? -4.346 5.310 -32.041 1.00 85.56 243 PRO A C 1
ATOM 1927 O O . PRO A 1 243 ? -3.860 6.139 -31.280 1.00 85.56 243 PRO A O 1
ATOM 1930 N N . ASP A 1 244 ? -5.286 4.441 -31.664 1.00 83.25 244 ASP A N 1
ATOM 1931 C CA . ASP A 1 244 ? -5.938 4.442 -30.345 1.00 83.25 244 ASP A CA 1
ATOM 1932 C C . ASP A 1 244 ? -5.360 3.369 -29.407 1.00 83.25 244 ASP A C 1
ATOM 1934 O O . ASP A 1 244 ? -5.960 2.994 -28.400 1.00 83.25 244 ASP A O 1
ATOM 1938 N N . GLY A 1 245 ? -4.203 2.817 -29.776 1.00 81.19 245 GLY A N 1
ATOM 1939 C CA . GLY A 1 245 ? -3.587 1.693 -29.091 1.00 81.19 245 GLY A CA 1
ATOM 1940 C C . GLY A 1 245 ? -2.666 2.103 -27.947 1.00 81.19 245 GLY A C 1
ATOM 1941 O O . GLY A 1 245 ? -2.061 3.184 -27.933 1.00 81.19 245 GLY A O 1
ATOM 1942 N N . LYS A 1 246 ? -2.502 1.189 -26.995 1.00 83.06 246 LYS A N 1
ATOM 1943 C CA . LYS A 1 246 ? -1.480 1.259 -25.950 1.00 83.06 246 LYS A CA 1
ATOM 1944 C C . LYS A 1 246 ? -0.152 0.696 -26.458 1.00 83.06 246 LYS A C 1
ATOM 1946 O O . LYS A 1 246 ? -0.075 -0.019 -27.458 1.00 83.06 246 LYS A O 1
ATOM 1951 N N . LEU A 1 247 ? 0.926 1.042 -25.757 1.00 78.38 247 LEU A N 1
ATOM 1952 C CA . LEU A 1 247 ? 2.229 0.430 -25.991 1.00 78.38 247 LEU A CA 1
ATOM 1953 C C . LEU A 1 247 ? 2.143 -1.076 -25.711 1.00 78.38 247 LEU A C 1
ATOM 1955 O O . LEU A 1 247 ? 1.690 -1.479 -24.642 1.00 78.38 247 LEU A O 1
ATOM 1959 N N . GLY A 1 248 ? 2.605 -1.893 -26.657 1.00 76.88 248 GLY A N 1
ATOM 1960 C CA . GLY A 1 248 ? 2.514 -3.351 -26.564 1.00 76.88 248 GLY A CA 1
ATOM 1961 C C . GLY A 1 248 ? 1.280 -3.952 -27.235 1.00 76.88 248 GLY A C 1
ATOM 1962 O O . GLY A 1 248 ? 1.162 -5.176 -27.285 1.00 76.88 248 GLY A O 1
ATOM 1963 N N . ASP A 1 249 ? 0.394 -3.123 -27.793 1.00 85.12 249 ASP A N 1
ATOM 1964 C CA . ASP A 1 249 ? -0.731 -3.612 -28.579 1.00 85.12 249 ASP A CA 1
ATOM 1965 C C . ASP A 1 249 ? -0.259 -4.351 -29.832 1.00 85.12 249 ASP A C 1
ATOM 1967 O O . ASP A 1 249 ? 0.641 -3.918 -30.559 1.00 85.12 249 ASP A O 1
ATOM 1971 N N . ASN A 1 250 ? -0.936 -5.462 -30.123 1.00 86.62 250 ASN A N 1
ATOM 1972 C CA . ASN A 1 250 ? -0.600 -6.304 -31.258 1.00 86.62 250 ASN A CA 1
ATOM 1973 C C . ASN A 1 250 ? -0.876 -5.573 -32.589 1.00 86.62 250 ASN A C 1
ATOM 1975 O O . ASN A 1 250 ? -2.028 -5.404 -33.007 1.00 86.62 250 ASN A O 1
ATOM 1979 N N . CYS A 1 251 ? 0.192 -5.124 -33.249 1.00 91.31 251 CYS A N 1
ATOM 1980 C CA . CYS A 1 251 ? 0.201 -4.527 -34.583 1.00 91.31 251 CYS A CA 1
ATOM 1981 C C . CYS A 1 251 ? 1.439 -4.992 -35.362 1.00 91.31 251 CYS A C 1
ATOM 1983 O O . CYS A 1 251 ? 2.400 -5.481 -34.770 1.00 91.31 251 CYS A O 1
ATOM 1985 N N . ALA A 1 252 ? 1.421 -4.857 -36.689 1.00 92.81 252 ALA A N 1
ATOM 1986 C CA . ALA A 1 252 ? 2.455 -5.431 -37.549 1.00 92.81 252 ALA A CA 1
ATOM 1987 C C . ALA A 1 252 ? 3.859 -4.884 -37.235 1.00 92.81 252 ALA A C 1
ATOM 1989 O O . ALA A 1 252 ? 4.819 -5.650 -37.177 1.00 92.81 252 ALA A O 1
ATOM 1990 N N . SER A 1 253 ? 3.975 -3.585 -36.951 1.00 92.88 253 SER A N 1
ATOM 1991 C CA . SER A 1 253 ? 5.231 -2.956 -36.517 1.00 92.88 253 SER A CA 1
ATOM 1992 C C . SER A 1 253 ? 5.728 -3.482 -35.166 1.00 92.88 253 SER A C 1
ATOM 1994 O O . SER A 1 253 ? 6.917 -3.760 -35.021 1.00 92.88 253 SER A O 1
ATOM 1996 N N . TYR A 1 254 ? 4.837 -3.669 -34.187 1.00 91.81 254 TYR A N 1
ATOM 1997 C CA . TYR A 1 254 ? 5.201 -4.199 -32.871 1.00 91.81 254 TYR A CA 1
ATOM 1998 C C . TYR A 1 254 ? 5.610 -5.676 -32.939 1.00 91.81 254 TYR A C 1
ATOM 2000 O O . TYR A 1 254 ? 6.597 -6.072 -32.321 1.00 91.81 254 TYR A O 1
ATOM 2008 N N . VAL A 1 255 ? 4.905 -6.489 -33.732 1.00 91.94 255 VAL A N 1
ATOM 2009 C CA . VAL A 1 255 ? 5.262 -7.898 -33.977 1.00 91.94 255 VAL A CA 1
ATOM 2010 C C . VAL A 1 255 ? 6.625 -7.998 -34.651 1.00 91.94 255 VAL A C 1
ATOM 2012 O O . VAL A 1 255 ? 7.470 -8.779 -34.214 1.00 91.94 255 VAL A O 1
ATOM 2015 N N . TRP A 1 256 ? 6.868 -7.173 -35.672 1.00 92.19 256 TRP A N 1
ATOM 2016 C CA . TRP A 1 256 ? 8.169 -7.088 -36.329 1.00 92.19 256 TRP A CA 1
ATOM 2017 C C . TRP A 1 256 ? 9.280 -6.717 -35.336 1.00 92.19 256 TRP A C 1
ATOM 2019 O O . TRP A 1 256 ? 10.294 -7.411 -35.259 1.00 92.19 256 TRP A O 1
ATOM 2029 N N . TRP A 1 257 ? 9.054 -5.692 -34.512 1.00 91.31 257 TRP A N 1
ATOM 2030 C CA . TRP A 1 257 ? 9.992 -5.268 -33.472 1.00 91.31 257 TRP A CA 1
ATOM 2031 C C . TRP A 1 257 ? 10.291 -6.381 -32.461 1.00 91.31 257 TRP A C 1
ATOM 2033 O O . TRP A 1 257 ? 11.451 -6.644 -32.147 1.00 91.31 257 TRP A O 1
ATOM 2043 N N . ARG A 1 258 ? 9.263 -7.096 -31.990 1.00 89.75 258 ARG A N 1
ATOM 2044 C CA . ARG A 1 258 ? 9.421 -8.247 -31.088 1.00 89.75 258 ARG A CA 1
ATOM 2045 C C . ARG A 1 258 ? 10.224 -9.374 -31.727 1.00 89.75 258 ARG A C 1
ATOM 2047 O O . ARG A 1 258 ? 11.075 -9.948 -31.053 1.00 89.75 258 ARG A O 1
ATOM 2054 N N . GLY A 1 259 ? 9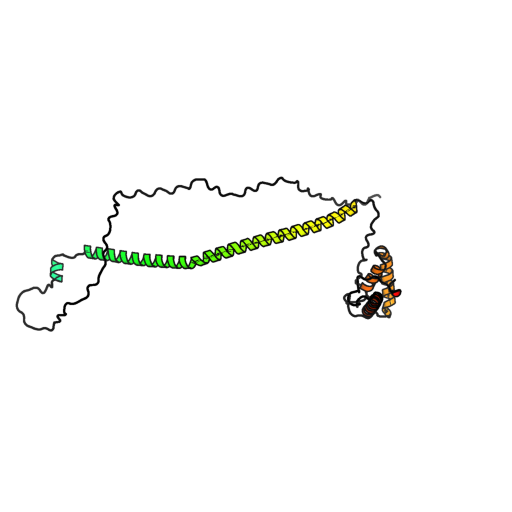.999 -9.660 -33.009 1.00 90.19 259 GLY A N 1
ATOM 2055 C CA . GLY A 1 259 ? 10.789 -10.631 -33.765 1.00 90.19 259 GLY A CA 1
ATOM 2056 C C . GLY A 1 259 ? 12.262 -10.229 -33.877 1.00 90.19 259 GLY A C 1
ATOM 2057 O O . GLY A 1 259 ? 13.145 -11.062 -33.675 1.00 90.19 259 GLY A O 1
ATOM 2058 N N . LEU A 1 260 ? 12.540 -8.947 -34.129 1.00 89.44 260 LEU A N 1
ATOM 2059 C CA . LEU A 1 260 ? 13.903 -8.416 -34.201 1.00 89.44 260 LEU A CA 1
ATOM 2060 C C . LEU A 1 260 ? 14.622 -8.496 -32.846 1.00 89.44 260 LEU A C 1
ATOM 2062 O O . LEU A 1 260 ? 15.759 -8.958 -32.770 1.00 89.44 260 LEU A O 1
ATOM 2066 N N . MET A 1 261 ? 13.941 -8.126 -31.759 1.00 88.44 261 MET A N 1
ATOM 2067 C CA . MET A 1 261 ? 14.493 -8.258 -30.409 1.00 88.44 261 MET A CA 1
ATOM 2068 C C . MET A 1 261 ? 14.740 -9.714 -30.014 1.00 88.44 261 MET A C 1
ATOM 2070 O O . MET A 1 261 ? 15.757 -10.012 -29.390 1.00 88.44 261 MET A O 1
ATOM 2074 N N . ALA A 1 262 ? 13.845 -10.629 -30.394 1.00 87.19 262 ALA A N 1
ATOM 2075 C CA . ALA A 1 262 ? 14.042 -12.052 -30.159 1.00 87.19 262 ALA A CA 1
ATOM 2076 C C . ALA A 1 262 ? 15.302 -12.552 -30.875 1.00 87.19 262 ALA A C 1
ATOM 2078 O O . ALA A 1 262 ? 16.120 -13.217 -30.246 1.00 87.19 262 ALA A O 1
ATOM 2079 N N . LYS A 1 263 ? 15.525 -12.187 -32.145 1.00 88.25 263 LYS A N 1
ATOM 2080 C CA . LYS A 1 263 ? 16.774 -12.518 -32.858 1.00 88.25 263 LYS A CA 1
ATOM 2081 C C . LYS A 1 263 ? 18.009 -11.975 -32.132 1.00 88.25 263 LYS A C 1
ATOM 2083 O O . LYS A 1 263 ? 18.964 -12.717 -31.922 1.00 88.25 263 LYS A O 1
ATOM 2088 N N . ASN A 1 264 ? 17.963 -10.724 -31.673 1.00 86.50 264 ASN A N 1
ATOM 2089 C CA . ASN A 1 264 ? 19.062 -10.111 -30.922 1.00 86.50 264 ASN A CA 1
ATOM 2090 C C . ASN A 1 264 ? 19.370 -10.846 -29.602 1.00 86.50 264 ASN A C 1
ATOM 2092 O O . ASN A 1 264 ? 20.533 -10.937 -29.213 1.00 86.50 264 ASN A O 1
ATOM 2096 N N . ALA A 1 265 ? 18.350 -11.381 -28.923 1.00 85.81 265 ALA A N 1
ATOM 2097 C CA . ALA A 1 265 ? 18.516 -12.185 -27.710 1.00 85.81 265 ALA A CA 1
ATOM 2098 C C . ALA A 1 265 ? 19.154 -13.555 -27.997 1.00 85.81 265 ALA A C 1
ATOM 2100 O O . ALA A 1 265 ? 20.066 -13.958 -27.277 1.00 85.81 265 ALA A O 1
ATOM 2101 N N . HIS A 1 266 ? 18.752 -14.226 -29.084 1.00 85.38 266 HIS A N 1
ATOM 2102 C CA . HIS A 1 266 ? 19.360 -15.497 -29.500 1.00 85.38 266 HIS A CA 1
ATOM 2103 C C . HIS A 1 266 ? 20.857 -15.345 -29.803 1.00 85.38 266 HIS A C 1
ATOM 2105 O O . HIS A 1 266 ? 21.646 -16.174 -29.365 1.00 85.38 266 HIS A O 1
ATOM 2111 N N . HIS A 1 267 ? 21.271 -14.255 -30.462 1.00 84.25 267 HIS A N 1
ATOM 2112 C CA . HIS A 1 267 ? 22.694 -13.954 -30.695 1.00 84.25 267 HIS A CA 1
ATOM 2113 C C . HIS A 1 267 ? 23.509 -13.786 -29.401 1.00 84.25 267 HIS A C 1
ATOM 2115 O O . HIS A 1 267 ? 24.729 -13.921 -29.415 1.00 84.25 267 HIS A O 1
ATOM 2121 N N . GLN A 1 268 ? 22.842 -13.500 -28.283 1.00 81.12 268 GLN A N 1
ATOM 2122 C CA . GLN A 1 268 ? 23.454 -13.339 -26.964 1.00 81.12 268 GLN A CA 1
ATOM 2123 C C . GLN A 1 268 ? 23.301 -14.575 -26.075 1.00 81.12 268 GLN A C 1
ATOM 2125 O O . GLN A 1 268 ? 23.703 -14.532 -24.915 1.00 81.12 268 GLN A O 1
ATOM 2130 N N . ASN A 1 269 ? 22.724 -15.666 -26.593 1.00 82.75 269 ASN A N 1
ATOM 2131 C CA . ASN A 1 269 ? 22.330 -16.845 -25.817 1.00 82.75 269 ASN A CA 1
ATOM 2132 C C . ASN A 1 269 ? 21.420 -16.501 -24.620 1.00 82.75 269 ASN A C 1
ATOM 2134 O O . ASN A 1 269 ? 21.477 -17.153 -23.578 1.00 82.75 269 ASN A O 1
ATOM 2138 N N . LEU A 1 270 ? 20.594 -15.458 -24.749 1.00 81.56 270 LEU A N 1
ATOM 2139 C CA . LEU A 1 270 ? 19.657 -15.025 -23.715 1.00 81.56 270 LEU A CA 1
ATOM 2140 C C . LEU A 1 270 ? 18.230 -15.453 -24.062 1.00 81.56 270 LEU A C 1
ATOM 2142 O O . LEU A 1 270 ? 17.850 -15.489 -25.232 1.00 81.56 270 LEU A O 1
ATOM 2146 N N . ASP A 1 271 ? 17.416 -15.710 -23.035 1.00 78.88 271 ASP A N 1
ATOM 2147 C CA . ASP A 1 271 ? 15.999 -16.020 -23.223 1.00 78.88 271 ASP A CA 1
ATOM 2148 C C . ASP A 1 271 ? 15.248 -14.824 -23.855 1.00 78.88 271 ASP A C 1
ATOM 2150 O O . ASP A 1 271 ? 15.204 -13.740 -23.256 1.00 78.88 271 ASP A O 1
ATOM 2154 N N . PRO A 1 272 ? 14.614 -14.995 -25.032 1.00 75.62 272 PRO A N 1
A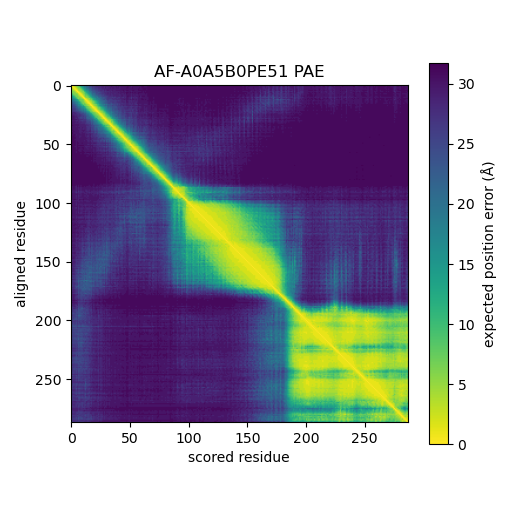TOM 2155 C CA . PRO A 1 272 ? 13.894 -13.933 -25.730 1.00 75.62 272 PRO A CA 1
ATOM 2156 C C . PRO A 1 272 ? 12.759 -13.295 -24.930 1.00 75.62 272 PRO A C 1
ATOM 2158 O O . PRO A 1 272 ? 12.404 -12.156 -25.221 1.00 75.62 272 PRO A O 1
ATOM 2161 N N . ASN A 1 273 ? 12.180 -13.988 -23.945 1.00 73.69 273 ASN A N 1
ATOM 2162 C CA . ASN A 1 273 ? 11.092 -13.443 -23.129 1.00 73.69 273 ASN A CA 1
ATOM 2163 C C . ASN A 1 273 ? 11.600 -12.542 -21.993 1.00 73.69 273 ASN A C 1
ATOM 2165 O O . ASN A 1 273 ? 10.893 -11.626 -21.575 1.00 73.69 273 ASN A O 1
ATOM 2169 N N . THR A 1 274 ? 12.840 -12.750 -21.547 1.00 64.69 274 THR A N 1
ATOM 2170 C CA . THR A 1 274 ? 13.421 -12.066 -20.380 1.00 64.69 274 THR A CA 1
ATOM 2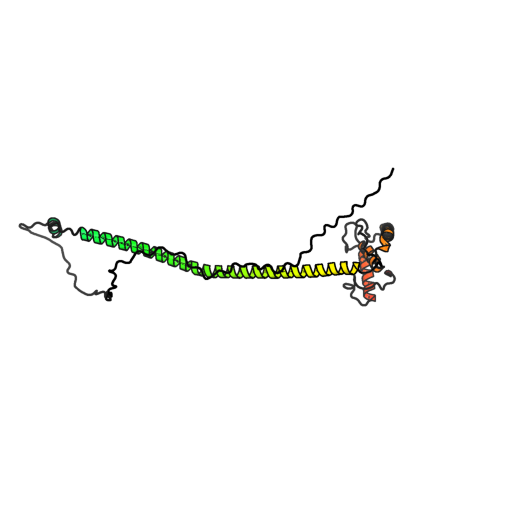171 C C . THR A 1 274 ? 14.474 -11.013 -20.765 1.00 64.69 274 THR A C 1
ATOM 2173 O O . THR A 1 274 ? 14.679 -10.030 -20.052 1.00 64.69 274 THR A O 1
ATOM 2176 N N . ALA A 1 275 ? 15.123 -11.158 -21.923 1.00 60.88 275 ALA A N 1
ATOM 2177 C CA . ALA A 1 275 ? 16.270 -10.342 -22.342 1.00 60.88 275 ALA A CA 1
ATOM 2178 C C . ALA A 1 275 ? 15.924 -8.967 -22.951 1.00 60.88 275 ALA A C 1
ATOM 2180 O O . ALA A 1 275 ? 16.812 -8.133 -23.140 1.00 60.88 275 ALA A O 1
ATOM 2181 N N . LEU A 1 276 ? 14.643 -8.726 -23.245 1.00 61.00 276 LEU A N 1
ATOM 2182 C CA . LEU A 1 276 ? 14.127 -7.684 -24.148 1.00 61.00 276 LEU A CA 1
ATOM 2183 C C . LEU A 1 276 ? 14.487 -6.221 -23.810 1.00 61.00 276 LEU A C 1
ATOM 2185 O O . LEU A 1 276 ? 14.312 -5.360 -24.667 1.00 61.00 276 LEU A O 1
ATOM 2189 N N . SER A 1 277 ? 14.974 -5.904 -22.604 1.00 58.69 277 SER A N 1
ATOM 2190 C CA . SER A 1 277 ? 15.238 -4.508 -22.195 1.00 58.69 277 SER A CA 1
ATOM 2191 C C . SER A 1 277 ? 16.676 -4.216 -21.746 1.00 58.69 277 SER A C 1
ATOM 2193 O O . SER A 1 277 ? 17.205 -3.130 -22.013 1.00 58.69 277 SER A O 1
ATOM 2195 N N . LYS A 1 278 ? 17.357 -5.167 -21.096 1.00 60.31 278 LYS A N 1
ATOM 2196 C CA . LYS A 1 278 ? 18.652 -4.905 -20.437 1.00 60.31 278 LYS A CA 1
ATOM 2197 C C . LYS A 1 278 ? 19.869 -5.217 -21.312 1.00 60.31 278 LYS A C 1
ATOM 2199 O O . LYS A 1 278 ? 20.863 -4.501 -21.220 1.00 60.31 278 LYS A O 1
ATOM 2204 N N . ALA A 1 279 ? 19.763 -6.186 -22.216 1.00 67.75 279 ALA A N 1
ATOM 2205 C CA . ALA A 1 279 ? 20.868 -6.677 -23.039 1.00 67.75 279 ALA A CA 1
ATOM 2206 C C . ALA A 1 279 ? 21.346 -5.653 -24.103 1.00 67.75 279 ALA A C 1
ATOM 2208 O O . ALA A 1 279 ? 20.522 -4.868 -24.591 1.00 67.75 279 ALA A O 1
ATOM 2209 N N . PRO A 1 280 ? 22.647 -5.583 -24.453 1.00 75.56 280 PRO A N 1
ATOM 2210 C CA . PRO A 1 280 ? 23.141 -4.736 -25.546 1.00 75.56 280 PRO A CA 1
ATOM 2211 C C . PRO A 1 280 ? 22.522 -5.123 -26.903 1.00 75.56 280 PRO A C 1
ATOM 2213 O O . PRO A 1 280 ? 21.965 -6.207 -27.067 1.00 75.56 280 PRO A O 1
ATOM 2216 N N . PHE A 1 281 ? 22.572 -4.223 -27.885 1.00 81.62 281 PHE A N 1
ATOM 2217 C CA . PHE A 1 281 ? 22.223 -4.565 -29.267 1.00 81.62 281 PHE A CA 1
ATOM 2218 C C . PHE A 1 281 ? 23.480 -5.075 -29.970 1.00 81.62 281 PHE A C 1
ATOM 2220 O O . PHE A 1 281 ? 24.487 -4.374 -29.968 1.00 81.62 281 PHE A O 1
ATOM 2227 N N . LEU A 1 282 ? 23.423 -6.300 -30.498 1.00 78.25 282 LEU A N 1
ATOM 2228 C CA . LEU A 1 282 ? 24.521 -6.952 -31.223 1.00 78.25 282 LEU A CA 1
ATOM 2229 C C . LEU A 1 282 ? 24.217 -7.158 -32.713 1.00 78.25 282 LEU A C 1
ATOM 2231 O O . LEU A 1 282 ? 25.111 -7.530 -33.460 1.00 78.25 282 LEU A O 1
ATOM 2235 N N . LEU A 1 283 ? 22.966 -6.958 -33.133 1.00 79.50 283 LEU A N 1
ATOM 2236 C CA . LEU A 1 283 ? 22.575 -7.038 -34.538 1.00 79.50 283 LEU A CA 1
ATOM 2237 C C . LEU A 1 283 ? 22.956 -5.760 -35.287 1.00 79.50 283 LEU A C 1
ATOM 2239 O O . LEU A 1 283 ? 22.641 -4.667 -34.815 1.00 79.50 283 LEU A O 1
ATOM 2243 N N . ASP A 1 284 ? 23.528 -5.906 -36.482 1.00 76.44 284 ASP A N 1
ATOM 2244 C CA . ASP A 1 284 ? 23.880 -4.783 -37.359 1.00 76.44 284 ASP A CA 1
ATOM 2245 C C . ASP A 1 284 ? 22.656 -3.923 -37.707 1.00 76.44 284 ASP A C 1
ATOM 2247 O O . ASP A 1 284 ? 22.764 -2.706 -37.833 1.00 76.44 284 ASP A O 1
ATOM 2251 N N . GLU A 1 285 ? 21.458 -4.514 -37.776 1.00 77.00 285 GLU A N 1
ATOM 2252 C CA . GLU A 1 285 ? 20.215 -3.774 -38.019 1.00 77.00 285 GLU A CA 1
ATOM 2253 C C . GLU A 1 285 ? 19.800 -2.857 -36.849 1.00 77.00 285 GLU A C 1
ATOM 2255 O O . GLU A 1 285 ? 18.908 -2.020 -37.006 1.00 77.00 285 GLU A O 1
ATOM 2260 N N . LEU A 1 286 ? 20.414 -3.015 -35.671 1.00 72.25 286 LEU A N 1
ATOM 2261 C CA . LEU A 1 286 ? 20.150 -2.240 -34.451 1.00 72.25 286 LEU A CA 1
ATOM 2262 C C . LEU A 1 286 ? 21.315 -1.313 -34.052 1.00 72.25 286 LEU A C 1
ATOM 2264 O O . LEU A 1 286 ? 21.146 -0.513 -33.120 1.00 72.25 286 LEU A O 1
ATOM 2268 N N . ILE A 1 287 ? 22.472 -1.431 -34.717 1.00 67.31 287 ILE A N 1
ATOM 2269 C CA . ILE A 1 287 ? 23.731 -0.733 -34.396 1.00 67.31 287 ILE A CA 1
ATOM 2270 C C . ILE A 1 287 ? 23.942 0.512 -35.242 1.00 67.31 287 ILE A C 1
ATOM 2272 O O . ILE A 1 287 ? 23.337 0.715 -36.318 1.00 67.31 287 ILE A O 1
#

Radius of gyration: 54.58 Å; Cα contacts (8 Å, |Δi|>4): 108; chains: 1; bounding box: 114×93×134 Å